Protein AF-A0A8D8STQ9-F1 (afdb_monomer_lite)

pLDDT: mean 71.92, std 23.31, range [26.08, 94.62]

Sequence (208 aa):
MHYFINLFFTVLIVLPQSKSLDSSASGVQRSKSGPKWVTLDPHWVKQLKFVNRMSKRKATSPDNNPNHDFCDFLFDLADYERTVNNNMFKFKAYKNAAAALAALPNRINSGTEALSIKGIGKSIAKKIDEFLSTGKLRKLDSIREDSTGQAIAELTRVSGIGPAKAKELIIQGITTIEDLRNREDLLTHHQIIGLRRGLPSCGDIDVL

InterPro domains:
  IPR003583 Helix-hairpin-helix DNA-binding motif, class 1 [SM00278] (112-131)
  IPR003583 Helix-hairpin-helix DNA-binding motif, class 1 [SM00278] (153-172)
  IPR010996 Crossover junction endonuclease MUS81-like, HHH domain [PF14716] (65-137)
  IPR018944 DNA polymerase lambda, fingers domain [PF10391] (154-196)
  IPR022312 DNA polymerase family X [PTHR11276] (30-196)
  IPR027421 DNA polymerase lambda lyase domain superfamily [G3DSA:1.10.150.110] (54-144)
  IPR027421 DNA polymerase lambda lyase domain superfamily [SSF47802] (61-141)

Foldseek 3Di:
DDDDDDDDDDDDDDDDDDDDDDDDDDDDDDDDDDDDDPPPPDPVVVVLVVVVVPPCPDDDDLVQQLCSLLLSVLQVVLVLCCQ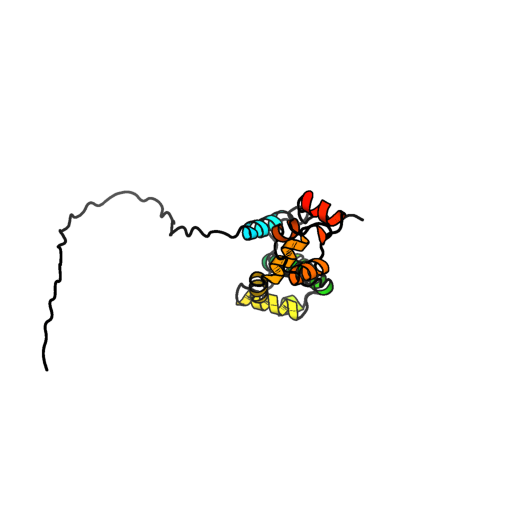AVVNNPSNVLSNQLSVQSSPDNDHDQALVVSCVTPSDHPVSSVQVRVCNVPVDGPVVVVCVVPLLSQLSNQLCLQPPDGNVNSVVCVVVVNRHLVSVVVPCVVDDPSSVVSSVVDGDPPDPPPDD

Secondary structure (DSSP, 8-state):
------------------------------------------HHHHHHHHHTTT--SSSS-GGG-TTHHHHHHHHHHHHHHHHTS--HHHHHHHHHHHHHHHT-SS----HHHHHTSTT--HHHHHHHHHHHHHSS-HHHHHHHH-HHHHHHHHHTTSTT--HHHHHHHHHTT--SHHHHHHTGGGS-HHHHHHHHS----TT-----

Radius of gyration: 28.12 Å; chains: 1; bounding box: 78×60×76 Å

Organism: NCBI:txid428564

Structure (mmCIF, N/CA/C/O backbone):
data_AF-A0A8D8STQ9-F1
#
_entry.id   AF-A0A8D8STQ9-F1
#
loop_
_atom_site.group_PDB
_atom_site.id
_atom_site.type_symbol
_atom_site.label_atom_id
_atom_site.label_alt_id
_atom_site.label_comp_id
_atom_site.label_asym_id
_atom_site.label_entity_id
_atom_site.label_seq_id
_atom_site.pdbx_PDB_ins_code
_atom_site.Cartn_x
_atom_site.Cartn_y
_atom_site.Cartn_z
_atom_site.occupancy
_atom_site.B_iso_or_equiv
_atom_site.auth_seq_id
_atom_site.auth_comp_id
_atom_site.auth_asym_id
_atom_site.auth_atom_id
_atom_site.pdbx_PDB_model_num
ATOM 1 N N . MET A 1 1 ? -54.075 -10.881 -51.779 1.00 43.12 1 MET A N 1
ATOM 2 C CA . MET A 1 1 ? -54.254 -12.197 -52.428 1.00 43.12 1 MET A CA 1
ATOM 3 C C . MET A 1 1 ? -53.290 -13.160 -51.742 1.00 43.12 1 MET A C 1
ATOM 5 O O . MET A 1 1 ? -52.106 -13.051 -51.995 1.00 43.12 1 MET A O 1
ATOM 9 N N . HIS A 1 2 ? -53.636 -13.806 -50.625 1.00 40.09 2 HIS A N 1
ATOM 10 C CA . HIS A 1 2 ? -54.392 -15.070 -50.459 1.00 40.09 2 HIS A CA 1
ATOM 11 C C . HIS A 1 2 ? -53.457 -16.064 -49.721 1.00 40.09 2 HIS A C 1
ATOM 13 O O . HIS A 1 2 ? -52.358 -16.306 -50.195 1.00 40.09 2 HIS A O 1
ATOM 19 N N . TYR A 1 3 ? -53.736 -16.350 -48.437 1.00 41.91 3 TYR A N 1
ATOM 20 C CA . TYR A 1 3 ? -54.211 -17.644 -47.883 1.00 41.91 3 TYR A CA 1
ATOM 21 C C . TYR A 1 3 ? -53.089 -18.707 -47.736 1.00 41.91 3 TYR A C 1
ATOM 23 O O . TYR A 1 3 ? -52.523 -19.135 -48.727 1.00 41.91 3 TYR A O 1
ATOM 31 N N . PHE A 1 4 ? -52.595 -18.992 -46.517 1.00 44.50 4 PHE A N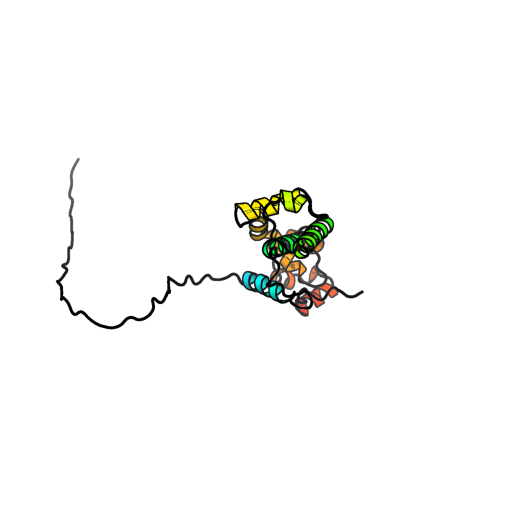 1
ATOM 32 C CA . PHE A 1 4 ? -53.078 -19.966 -45.498 1.00 44.50 4 PHE A CA 1
ATOM 33 C C . PHE A 1 4 ? -52.337 -21.323 -45.585 1.00 44.50 4 PHE A C 1
ATOM 35 O O . PHE A 1 4 ? -52.297 -21.905 -46.658 1.00 44.50 4 PHE A O 1
ATOM 42 N N . ILE A 1 5 ? -51.813 -21.838 -44.456 1.00 53.38 5 ILE A N 1
ATOM 43 C CA . ILE A 1 5 ? -52.093 -23.179 -43.871 1.00 53.38 5 ILE A CA 1
ATOM 44 C C . ILE A 1 5 ? -51.039 -23.558 -42.805 1.00 53.38 5 ILE A C 1
ATOM 46 O O . ILE A 1 5 ? -49.841 -23.634 -43.058 1.00 53.38 5 ILE A O 1
ATOM 50 N N . ASN A 1 6 ? -51.563 -23.807 -41.602 1.00 47.38 6 ASN A N 1
ATOM 51 C CA . ASN A 1 6 ? -50.945 -24.432 -40.432 1.00 47.38 6 ASN A CA 1
ATOM 52 C C . ASN A 1 6 ? -50.775 -25.951 -40.611 1.00 47.38 6 ASN A C 1
ATOM 54 O O . ASN A 1 6 ? -51.669 -26.587 -41.162 1.00 47.38 6 ASN A O 1
ATOM 58 N N . LEU A 1 7 ? -49.747 -26.540 -39.986 1.00 51.66 7 LEU A N 1
ATOM 59 C CA . LEU A 1 7 ? -49.770 -27.930 -39.491 1.00 51.66 7 LEU A CA 1
ATOM 60 C C . LEU A 1 7 ? -48.666 -28.094 -38.417 1.00 51.66 7 LEU A C 1
ATOM 62 O O . LEU A 1 7 ? -47.488 -28.149 -38.742 1.00 51.66 7 LEU A O 1
ATOM 66 N N . PHE A 1 8 ? -48.937 -27.866 -37.127 1.00 45.62 8 PHE A N 1
ATOM 67 C CA . PHE A 1 8 ? -49.347 -28.875 -36.132 1.00 45.62 8 PHE A CA 1
ATOM 68 C C . PHE A 1 8 ? -48.716 -30.259 -36.335 1.00 45.62 8 PHE A C 1
ATOM 70 O O . PHE A 1 8 ? -49.250 -31.052 -37.094 1.00 45.62 8 PHE A O 1
ATOM 77 N N . PHE A 1 9 ? -47.664 -30.592 -35.579 1.00 42.41 9 PHE A N 1
ATOM 78 C CA . PHE A 1 9 ? -47.423 -31.981 -35.172 1.00 42.41 9 PHE A CA 1
ATOM 79 C C . PHE A 1 9 ? -46.828 -32.038 -33.760 1.00 42.41 9 PHE A C 1
ATOM 81 O O . PHE A 1 9 ? -45.631 -31.900 -33.524 1.00 42.41 9 PHE A O 1
ATOM 88 N N . THR A 1 10 ? -47.744 -32.198 -32.812 1.00 50.44 10 THR A N 1
ATOM 89 C CA . THR A 1 10 ? -47.532 -32.586 -31.422 1.00 50.44 10 THR A CA 1
ATOM 90 C C . THR A 1 10 ? -47.263 -34.088 -31.388 1.00 50.44 10 THR A C 1
ATOM 92 O O . THR A 1 10 ? -48.096 -34.858 -31.859 1.00 50.44 10 THR A O 1
ATOM 95 N N . VAL A 1 11 ? -46.143 -34.526 -30.809 1.00 50.41 11 VAL A N 1
ATOM 96 C CA . VAL A 1 11 ? -45.942 -35.943 -30.468 1.00 50.41 11 VAL A CA 1
ATOM 97 C C . VAL A 1 11 ? -45.701 -36.051 -28.969 1.00 50.41 11 VAL A C 1
ATOM 99 O O . VAL A 1 11 ? -44.633 -35.757 -28.441 1.00 50.41 11 VAL A O 1
ATOM 102 N N . LEU A 1 12 ? -46.791 -36.429 -28.310 1.00 44.47 12 LEU A N 1
ATOM 103 C CA . LEU A 1 12 ? -46.947 -36.802 -26.916 1.00 44.47 12 LEU A CA 1
ATOM 104 C C . LEU A 1 12 ? -46.616 -38.303 -26.809 1.00 44.47 12 LEU A C 1
ATOM 106 O O . LEU A 1 12 ? -47.293 -39.106 -27.447 1.00 44.47 12 LEU A O 1
ATOM 110 N N . ILE A 1 13 ? -45.609 -38.704 -26.026 1.00 48.50 13 ILE A N 1
ATOM 111 C CA . ILE A 1 13 ? -45.360 -40.123 -25.707 1.00 48.50 13 ILE A CA 1
ATOM 112 C C . ILE A 1 13 ? -45.264 -40.294 -24.186 1.00 48.50 13 ILE A C 1
ATOM 114 O O . ILE A 1 13 ? -44.247 -40.021 -23.560 1.00 48.50 13 ILE A O 1
ATOM 118 N N . VAL A 1 14 ? -46.417 -40.672 -23.628 1.00 50.09 14 VAL A N 1
ATOM 119 C CA . VAL A 1 14 ? -46.676 -41.789 -22.701 1.00 50.09 14 VAL A CA 1
ATOM 120 C C . VAL A 1 14 ? -45.629 -42.111 -21.618 1.00 50.09 14 VAL A C 1
ATOM 122 O O . VAL A 1 14 ? -44.600 -42.733 -21.866 1.00 50.09 14 VAL A O 1
ATOM 125 N N . LEU A 1 15 ? -46.018 -41.812 -20.374 1.00 48.03 15 LEU A N 1
ATOM 126 C CA . LEU A 1 15 ? -45.559 -42.442 -19.129 1.00 48.03 15 LEU A CA 1
ATOM 127 C C . LEU A 1 15 ? -46.163 -43.849 -18.953 1.00 48.03 15 LEU A C 1
ATOM 129 O O . LEU A 1 15 ? -47.333 -44.040 -19.297 1.00 48.03 15 LEU A O 1
ATOM 133 N N . PRO A 1 16 ? -45.466 -44.765 -18.251 1.00 48.44 16 PRO A N 1
ATOM 134 C CA . PRO A 1 16 ? -46.141 -45.786 -17.457 1.00 48.44 16 PRO A CA 1
ATOM 135 C C . PRO A 1 16 ? -45.778 -45.781 -15.955 1.00 48.44 16 PRO A C 1
ATOM 137 O O . PRO A 1 16 ? -44.656 -45.513 -15.532 1.00 48.44 16 PRO A O 1
ATOM 140 N N . GLN A 1 17 ? -46.828 -46.110 -15.199 1.00 37.97 17 GLN A N 1
ATOM 141 C CA . GLN A 1 17 ? -47.070 -46.299 -13.759 1.00 37.97 17 GLN A CA 1
ATOM 142 C C . GLN A 1 17 ? -46.029 -47.163 -13.001 1.00 37.97 17 GLN A C 1
ATOM 144 O O . GLN A 1 17 ? -45.551 -48.169 -13.511 1.00 37.97 17 GLN A O 1
ATOM 149 N N . SER A 1 18 ? -45.552 -46.715 -11.832 1.00 47.56 18 SER A N 1
ATOM 150 C CA . SER A 1 18 ? -45.982 -47.035 -10.445 1.00 47.56 18 SER A CA 1
ATOM 151 C C . SER A 1 18 ? -45.684 -48.457 -9.929 1.00 47.56 18 SER A C 1
ATOM 153 O O . SER A 1 18 ? -46.316 -49.425 -10.351 1.00 47.56 18 SER A O 1
ATOM 155 N N . LYS A 1 19 ? -44.829 -48.556 -8.900 1.00 43.00 19 LYS A N 1
ATOM 156 C CA . LYS A 1 19 ? -44.860 -49.620 -7.882 1.00 43.00 19 LYS A CA 1
ATOM 157 C C . LYS A 1 19 ? -44.594 -49.021 -6.500 1.00 43.00 19 LYS A C 1
ATOM 159 O O . LYS A 1 19 ? -43.755 -48.141 -6.340 1.00 43.00 19 LYS A O 1
ATOM 164 N N . SER A 1 20 ? -45.385 -49.490 -5.547 1.00 38.06 20 SER A N 1
ATOM 165 C CA . SER A 1 20 ? -45.531 -49.039 -4.168 1.00 38.06 20 SER A CA 1
ATOM 166 C C . SER A 1 20 ? -44.711 -49.865 -3.170 1.00 38.06 20 SER A C 1
ATOM 168 O O . SER A 1 20 ? -44.657 -51.081 -3.308 1.00 38.06 20 SER A O 1
ATOM 170 N N . LEU A 1 21 ? -44.250 -49.165 -2.125 1.00 38.00 21 LEU A N 1
ATOM 171 C CA . LEU A 1 21 ? -44.126 -49.543 -0.705 1.00 38.00 21 LEU A CA 1
ATOM 172 C C . LEU A 1 21 ? -43.306 -50.778 -0.293 1.00 38.00 21 LEU A C 1
ATOM 174 O O . LEU A 1 21 ? -43.787 -51.904 -0.353 1.00 38.00 21 LEU A O 1
ATOM 178 N N . ASP A 1 22 ? -42.221 -50.495 0.424 1.00 30.97 22 ASP A N 1
ATOM 179 C CA . ASP A 1 22 ? -41.837 -51.168 1.663 1.00 30.97 22 ASP A CA 1
ATOM 180 C C . ASP A 1 22 ? -41.124 -50.193 2.621 1.00 30.97 22 ASP A C 1
ATOM 182 O O . ASP A 1 22 ? -40.343 -49.322 2.238 1.00 30.97 22 ASP A O 1
ATOM 186 N N . SER A 1 23 ? -41.509 -50.281 3.894 1.00 38.75 23 SER A N 1
ATOM 187 C CA . SER A 1 23 ? -40.966 -49.515 5.009 1.00 38.75 23 SER A CA 1
ATOM 188 C C . SER A 1 23 ? -39.863 -50.307 5.712 1.00 38.75 23 SER A C 1
ATOM 190 O O . SER A 1 23 ? -39.846 -51.533 5.666 1.00 38.75 23 SER A O 1
ATOM 192 N N . SER A 1 24 ? -39.068 -49.581 6.504 1.00 33.91 24 SER A N 1
ATOM 193 C CA . SER A 1 24 ? -38.198 -50.071 7.588 1.00 33.91 24 SER A CA 1
ATOM 194 C C . SER A 1 24 ? -36.751 -50.387 7.202 1.00 33.91 24 SER A C 1
ATOM 196 O O . SER A 1 24 ? -36.448 -51.471 6.727 1.00 33.91 24 SER A O 1
ATOM 198 N N . ALA A 1 25 ? -35.833 -49.467 7.522 1.00 35.16 25 ALA A N 1
ATOM 199 C CA . ALA A 1 25 ? -34.778 -49.702 8.520 1.00 35.16 25 ALA A CA 1
ATOM 200 C C . ALA A 1 25 ? -33.698 -48.601 8.504 1.00 35.16 25 ALA A C 1
ATOM 202 O O . ALA A 1 25 ? -33.210 -48.193 7.457 1.00 35.16 25 ALA A O 1
ATOM 203 N N . SER A 1 26 ? -33.297 -48.208 9.719 1.00 31.28 26 SER A N 1
ATOM 204 C CA . SER A 1 26 ? -31.961 -47.740 10.135 1.00 31.28 26 SER A CA 1
ATOM 205 C C . SER A 1 26 ? -31.317 -46.544 9.419 1.00 31.28 26 SER A C 1
ATOM 207 O O . SER A 1 26 ? -30.919 -46.597 8.260 1.00 31.28 26 SER A O 1
ATOM 209 N N . GLY A 1 27 ? -31.135 -45.465 10.184 1.00 39.53 27 GLY A N 1
ATOM 210 C CA . GLY A 1 27 ? -30.525 -44.227 9.721 1.00 39.53 27 GLY A CA 1
ATOM 211 C C . GLY A 1 27 ? -29.050 -44.335 9.355 1.00 39.53 27 GLY A C 1
ATOM 212 O O . GLY A 1 27 ? -28.299 -45.083 9.968 1.00 39.53 27 GLY A O 1
ATOM 213 N N . VAL A 1 28 ? -28.632 -43.486 8.416 1.00 36.44 28 VAL A N 1
ATOM 214 C CA . VAL A 1 28 ? -27.240 -43.081 8.221 1.00 36.44 28 VAL A CA 1
ATOM 215 C C . VAL A 1 28 ? -27.211 -41.617 7.760 1.00 36.44 28 VAL A C 1
ATOM 217 O O . VAL A 1 28 ? -28.038 -41.152 6.981 1.00 36.44 28 VAL A O 1
ATOM 220 N N . GLN A 1 29 ? -26.250 -40.909 8.340 1.00 31.33 29 GLN A N 1
ATOM 221 C CA . GLN A 1 29 ? -25.854 -39.507 8.236 1.00 31.33 29 GLN A CA 1
ATOM 222 C C . GLN A 1 29 ? -26.074 -38.822 6.870 1.00 31.33 29 GLN A C 1
ATOM 224 O O . GLN A 1 29 ? -25.684 -39.312 5.813 1.00 31.33 29 GLN A O 1
ATOM 229 N N . ARG A 1 30 ? -26.609 -37.597 6.927 1.00 28.88 30 ARG A N 1
ATOM 230 C CA . ARG A 1 30 ? -26.792 -36.676 5.797 1.00 28.88 30 ARG A CA 1
ATOM 231 C C . ARG A 1 30 ? -25.425 -36.200 5.282 1.00 28.88 30 ARG A C 1
ATOM 233 O O . ARG A 1 30 ? -24.836 -35.284 5.853 1.00 28.88 30 ARG A O 1
ATOM 240 N N . SER A 1 31 ? -24.920 -36.806 4.206 1.00 31.69 31 SER A N 1
ATOM 241 C CA . SER A 1 31 ? -23.727 -36.312 3.510 1.00 31.69 31 SER A CA 1
ATOM 242 C C . SER A 1 31 ? -24.081 -35.030 2.737 1.00 31.69 31 SER A C 1
ATOM 244 O O . SER A 1 31 ? -25.037 -34.974 1.961 1.00 31.69 31 SER A O 1
ATOM 246 N N . LYS A 1 32 ? -23.354 -33.946 3.027 1.00 37.84 32 LYS A N 1
ATOM 247 C CA . LYS A 1 32 ? -23.447 -32.670 2.312 1.00 37.84 32 LYS A CA 1
ATOM 248 C C . LYS A 1 32 ? -22.478 -32.712 1.132 1.00 37.84 32 LYS A C 1
ATOM 250 O O . LYS A 1 32 ? -21.305 -32.398 1.300 1.00 37.84 32 LYS A O 1
ATOM 255 N N . SER A 1 33 ? -22.958 -33.039 -0.059 1.00 34.75 33 SER A N 1
ATOM 256 C CA . SER A 1 33 ? -22.226 -32.753 -1.298 1.00 34.75 33 SER A CA 1
ATOM 257 C C . SER A 1 33 ? -23.147 -32.039 -2.282 1.00 34.75 33 SER A C 1
ATOM 259 O O . SER A 1 33 ? -23.839 -32.667 -3.079 1.00 34.75 33 SER A O 1
ATOM 261 N N . GLY A 1 34 ? -23.178 -30.707 -2.182 1.00 34.53 34 GLY A N 1
ATOM 262 C CA . GLY A 1 34 ? -23.684 -29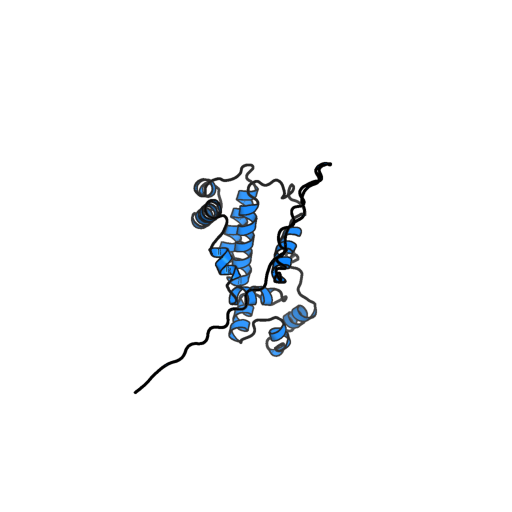.841 -3.248 1.00 34.53 34 GLY A CA 1
ATOM 263 C C . GLY A 1 34 ? -22.726 -29.817 -4.451 1.00 34.53 34 GLY A C 1
ATOM 264 O O . GLY A 1 34 ? -21.602 -30.319 -4.343 1.00 34.53 34 GLY A O 1
ATOM 265 N N . PRO A 1 35 ? -23.152 -29.258 -5.598 1.00 30.14 35 PRO A N 1
ATOM 266 C CA . PRO A 1 35 ? -22.390 -29.304 -6.842 1.00 30.14 35 PRO A CA 1
ATOM 267 C C . PRO A 1 35 ? -21.021 -28.634 -6.685 1.00 30.14 35 PRO A C 1
ATOM 269 O O . PRO A 1 35 ? -20.899 -27.484 -6.260 1.00 30.14 35 PRO A O 1
ATOM 272 N N . LYS A 1 36 ? -19.980 -29.399 -7.023 1.00 33.56 36 LYS A N 1
ATOM 273 C CA . LYS A 1 36 ? -18.577 -28.994 -6.982 1.00 33.56 36 LYS A CA 1
ATOM 274 C C . LYS A 1 36 ? -18.297 -28.096 -8.185 1.00 33.56 36 LYS A C 1
ATOM 276 O O . LYS A 1 36 ? -17.977 -28.588 -9.263 1.00 33.56 36 LYS A O 1
ATOM 281 N N . TRP A 1 37 ? -18.427 -26.786 -8.008 1.00 26.08 37 TRP A N 1
ATOM 282 C CA . TRP A 1 37 ? -17.880 -25.822 -8.958 1.00 26.08 37 TRP A CA 1
ATOM 283 C C . TRP A 1 37 ? -16.362 -26.019 -8.991 1.00 26.08 37 TRP A C 1
ATOM 285 O O . TRP A 1 37 ? -15.672 -25.733 -8.015 1.00 26.08 37 TRP A O 1
ATOM 295 N N . VAL A 1 38 ? -15.840 -26.571 -10.086 1.00 38.56 38 VAL A N 1
ATOM 296 C CA . VAL A 1 38 ? -14.401 -26.562 -10.354 1.00 38.56 38 VAL A CA 1
ATOM 297 C C . VAL A 1 38 ? -14.081 -25.156 -10.842 1.00 38.56 38 VAL A C 1
ATOM 299 O O . VAL A 1 38 ? -14.141 -24.870 -12.035 1.00 38.56 38 VAL A O 1
ATOM 302 N N . THR A 1 39 ? -13.826 -24.244 -9.906 1.00 42.81 39 THR A N 1
ATOM 303 C CA . THR A 1 39 ? -13.228 -22.955 -10.235 1.00 42.81 39 THR A CA 1
ATOM 304 C C . THR A 1 39 ? -11.821 -23.233 -10.753 1.00 42.81 39 THR A C 1
ATOM 306 O O . THR A 1 39 ? -11.000 -23.857 -10.080 1.00 42.81 39 THR A O 1
ATOM 309 N N . LEU A 1 40 ? -11.543 -22.817 -11.989 1.00 38.34 40 LEU A N 1
ATOM 310 C CA . LEU A 1 40 ? -10.174 -22.643 -12.460 1.00 38.34 40 LEU A CA 1
ATOM 311 C C . LEU A 1 40 ? -9.587 -21.492 -11.645 1.00 38.34 40 LEU A C 1
ATOM 313 O O . LEU A 1 40 ? -9.687 -20.331 -12.029 1.00 38.34 40 LEU A O 1
ATOM 317 N N . ASP A 1 41 ? -9.072 -21.820 -10.462 1.00 43.94 41 ASP A N 1
ATOM 318 C CA . ASP A 1 41 ? -8.452 -20.857 -9.565 1.00 43.94 41 ASP A CA 1
ATOM 319 C C . ASP A 1 41 ? -7.228 -20.252 -10.274 1.00 43.94 41 ASP A C 1
ATOM 321 O O . ASP A 1 41 ? -6.281 -20.987 -10.587 1.00 43.94 41 ASP A O 1
ATOM 325 N N . PRO A 1 42 ? -7.201 -18.930 -10.527 1.00 48.16 42 PRO A N 1
ATOM 326 C CA . PRO A 1 42 ? -6.035 -18.273 -11.096 1.00 48.16 42 PRO A CA 1
ATOM 327 C C . PRO A 1 42 ? -4.814 -18.536 -10.209 1.00 48.16 42 PRO A C 1
ATOM 329 O O . PRO A 1 42 ? -4.880 -18.394 -8.986 1.00 48.16 42 PRO A O 1
ATOM 332 N N . HIS A 1 43 ? -3.687 -18.918 -10.811 1.00 40.62 43 HIS A N 1
ATOM 333 C CA . HIS A 1 43 ? -2.475 -19.344 -10.097 1.00 40.62 43 HIS A CA 1
ATOM 334 C C . HIS A 1 43 ? -2.006 -18.333 -9.023 1.00 40.62 43 HIS A C 1
ATOM 336 O O . HIS A 1 43 ? -1.463 -18.725 -7.988 1.00 40.62 43 HIS A O 1
ATOM 342 N N . TRP A 1 44 ? -2.310 -17.042 -9.196 1.00 49.44 44 TRP A N 1
ATOM 343 C CA . TRP A 1 44 ? -1.996 -15.987 -8.229 1.00 49.44 44 TRP A CA 1
ATOM 344 C C . TRP A 1 44 ? -2.729 -16.122 -6.875 1.00 49.44 44 TRP A C 1
ATOM 346 O O . TRP A 1 44 ? -2.188 -15.707 -5.849 1.00 49.44 44 TRP A O 1
ATOM 356 N N . VAL A 1 45 ? -3.894 -16.784 -6.816 1.00 44.03 45 VAL A N 1
ATOM 357 C CA . VAL A 1 45 ? -4.652 -17.039 -5.570 1.00 44.03 45 VAL A CA 1
ATOM 358 C C . VAL A 1 45 ? -3.913 -18.026 -4.651 1.00 44.03 45 VAL A C 1
ATOM 360 O O . VAL A 1 45 ? -4.000 -17.933 -3.423 1.00 44.03 45 VAL A O 1
ATOM 363 N N . LYS A 1 46 ? -3.114 -18.943 -5.217 1.00 41.09 46 LYS A N 1
ATOM 364 C CA . LYS A 1 46 ? -2.219 -19.819 -4.437 1.00 41.09 46 LYS A CA 1
ATOM 365 C C . LYS A 1 46 ? -1.044 -19.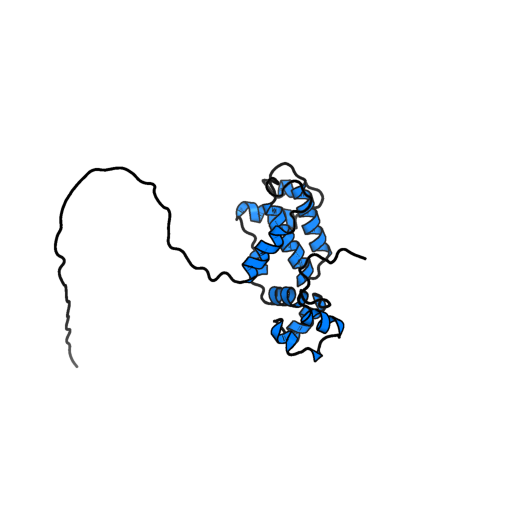042 -3.846 1.00 41.09 46 LYS A C 1
ATOM 367 O O . LYS A 1 46 ? -0.615 -19.351 -2.736 1.00 41.09 46 LYS A O 1
ATOM 372 N N . GLN A 1 47 ? -0.571 -18.012 -4.548 1.00 39.56 47 GLN A N 1
ATOM 373 C CA . GLN A 1 47 ? 0.514 -17.153 -4.080 1.00 39.56 47 GLN A CA 1
ATOM 374 C C . GLN A 1 47 ? 0.081 -16.312 -2.869 1.00 39.56 47 GLN A C 1
ATOM 376 O O . GLN A 1 47 ? 0.829 -16.236 -1.897 1.00 39.56 47 GLN A O 1
ATOM 381 N N . LEU A 1 48 ? -1.148 -15.776 -2.872 1.00 35.66 48 LEU A N 1
ATOM 382 C CA . LEU A 1 48 ? -1.702 -15.013 -1.742 1.00 35.66 48 LEU A CA 1
ATOM 383 C C . LEU A 1 48 ? -1.798 -15.867 -0.461 1.00 35.66 48 LEU A C 1
ATOM 385 O O . LEU A 1 48 ? -1.399 -15.444 0.620 1.00 35.66 48 LEU A O 1
ATOM 389 N N . LYS A 1 49 ? -2.239 -17.129 -0.590 1.00 36.97 49 LYS A N 1
ATOM 390 C CA . LYS A 1 49 ? -2.290 -18.088 0.532 1.00 36.97 49 LYS A CA 1
ATOM 391 C C . LYS A 1 49 ? -0.901 -18.519 1.026 1.00 36.97 49 LYS A C 1
ATOM 393 O O . LYS A 1 49 ? -0.765 -18.920 2.179 1.00 36.97 49 LYS A O 1
ATOM 398 N N . PHE A 1 50 ? 0.120 -18.465 0.169 1.00 36.59 50 PHE A N 1
ATOM 399 C CA . PHE A 1 50 ? 1.483 -18.885 0.503 1.00 36.59 50 PHE A CA 1
ATOM 400 C C . PHE A 1 50 ? 2.260 -17.809 1.277 1.00 36.59 50 PHE A C 1
ATOM 402 O O . PHE A 1 50 ? 2.937 -18.144 2.249 1.00 36.59 50 PHE A O 1
ATOM 409 N N . VAL A 1 51 ? 2.098 -16.526 0.927 1.00 43.53 51 VAL A N 1
ATOM 410 C CA . VAL A 1 51 ? 2.662 -15.401 1.705 1.00 43.53 51 VAL A CA 1
ATOM 411 C C . VAL A 1 51 ? 2.091 -15.401 3.132 1.00 43.53 51 VAL A C 1
ATOM 413 O O . VAL A 1 51 ? 2.839 -15.247 4.097 1.00 43.53 51 VAL A O 1
ATOM 416 N N . ASN A 1 52 ? 0.808 -15.755 3.281 1.00 41.97 52 ASN A N 1
ATOM 417 C CA . ASN A 1 52 ? 0.128 -15.850 4.577 1.00 41.97 52 ASN A CA 1
ATOM 418 C C . ASN A 1 52 ? 0.667 -16.963 5.509 1.00 41.97 52 ASN A C 1
ATOM 420 O O . ASN A 1 52 ? 0.316 -17.037 6.685 1.00 41.97 52 ASN A O 1
ATOM 424 N N . ARG A 1 53 ? 1.542 -17.852 5.012 1.00 34.78 53 ARG A N 1
ATOM 425 C CA . ARG A 1 53 ? 2.127 -18.950 5.801 1.00 34.78 53 ARG A CA 1
ATOM 426 C C . ARG A 1 53 ? 3.504 -18.623 6.397 1.00 34.78 53 ARG A C 1
ATOM 428 O O . ARG A 1 53 ? 3.925 -19.305 7.329 1.00 34.78 53 ARG A O 1
ATOM 435 N N . MET A 1 54 ? 4.197 -17.593 5.904 1.00 33.09 54 MET A N 1
ATOM 436 C CA . MET A 1 54 ? 5.595 -17.300 6.274 1.00 33.09 54 MET A CA 1
ATOM 437 C C . MET A 1 54 ? 5.746 -16.383 7.501 1.00 33.09 54 MET A C 1
ATOM 439 O O . MET A 1 54 ? 6.812 -16.357 8.108 1.00 33.09 54 MET A O 1
ATOM 443 N N . SER A 1 55 ? 4.672 -15.735 7.968 1.00 44.25 55 SER A N 1
ATOM 444 C CA . SER A 1 55 ? 4.670 -14.924 9.201 1.00 44.25 55 SER A CA 1
ATOM 445 C C . SER A 1 55 ? 4.420 -15.742 10.487 1.00 44.25 55 SER A C 1
ATOM 447 O O . SER A 1 55 ? 3.868 -15.236 11.461 1.00 44.25 55 SER A O 1
ATOM 449 N N . LYS A 1 56 ? 4.797 -17.030 10.518 1.00 37.16 56 LYS A N 1
ATOM 450 C CA . LYS A 1 56 ? 4.644 -17.915 11.699 1.00 37.16 56 LYS A CA 1
ATOM 451 C C . LYS A 1 56 ? 5.936 -18.130 12.496 1.00 37.16 56 LYS A C 1
ATOM 453 O O . LYS A 1 56 ? 6.054 -19.115 13.221 1.00 37.16 56 LYS A O 1
ATOM 458 N N . ARG A 1 57 ? 6.922 -17.233 12.400 1.00 38.41 57 ARG A N 1
ATOM 459 C CA . ARG A 1 57 ? 8.133 -17.308 13.233 1.00 38.41 57 ARG A CA 1
ATOM 460 C C . ARG A 1 57 ? 8.243 -16.067 14.119 1.00 38.41 57 ARG A C 1
ATOM 462 O O . ARG A 1 57 ? 8.795 -15.053 13.723 1.00 38.41 57 ARG A O 1
ATOM 469 N N . LYS A 1 58 ? 7.728 -16.234 15.346 1.00 38.66 58 LYS A N 1
ATOM 470 C CA . LYS A 1 58 ? 7.890 -15.376 16.537 1.00 38.66 58 LYS A CA 1
ATOM 471 C C . LYS A 1 58 ? 6.905 -14.208 16.716 1.00 38.66 58 LYS A C 1
ATOM 473 O O . LYS A 1 58 ? 7.293 -13.106 17.076 1.00 38.66 58 LYS A O 1
ATOM 478 N N . ALA A 1 59 ? 5.615 -14.505 16.595 1.00 38.25 59 ALA A N 1
ATOM 479 C CA . ALA A 1 59 ? 4.565 -13.849 17.373 1.00 38.25 59 ALA A CA 1
ATOM 480 C C . ALA A 1 59 ? 3.784 -14.954 18.096 1.00 38.25 59 ALA A C 1
ATOM 482 O O . ALA A 1 59 ? 3.649 -16.056 17.558 1.00 38.25 59 ALA A O 1
ATOM 483 N N . THR A 1 60 ? 3.314 -14.697 19.315 1.00 42.38 60 THR A N 1
ATOM 484 C CA . THR A 1 60 ? 2.253 -15.493 19.953 1.00 42.38 60 THR A CA 1
ATOM 485 C C . THR A 1 60 ? 1.191 -15.819 18.904 1.00 42.38 60 THR A C 1
ATOM 487 O O . THR A 1 60 ? 0.787 -14.914 18.180 1.00 42.38 60 THR A O 1
ATOM 490 N N . SER A 1 61 ? 0.846 -17.099 18.754 1.00 42.16 61 SER A N 1
ATOM 491 C CA . SER A 1 61 ? 0.143 -17.681 17.603 1.00 42.16 61 SER A CA 1
ATOM 492 C C . SER A 1 61 ? -0.846 -16.720 16.909 1.00 42.16 61 SER A C 1
ATOM 494 O O . SER A 1 61 ? -1.724 -16.185 17.588 1.00 42.16 61 SER A O 1
ATOM 496 N N . PRO A 1 62 ? -0.772 -16.528 15.572 1.00 50.38 62 PRO A N 1
ATOM 497 C CA . PRO A 1 62 ? -1.677 -15.634 14.828 1.00 50.38 62 PRO A CA 1
ATOM 498 C C . PRO A 1 62 ? -3.157 -16.024 14.950 1.00 50.38 62 PRO A C 1
ATOM 500 O O . PRO A 1 62 ? -4.043 -15.233 14.645 1.00 50.38 62 PRO A O 1
ATOM 503 N N . ASP A 1 63 ? -3.417 -17.230 15.445 1.00 54.00 63 ASP A N 1
ATOM 504 C CA . ASP A 1 63 ? -4.727 -17.852 15.533 1.00 54.00 63 ASP A CA 1
ATOM 505 C C . ASP A 1 63 ? -5.584 -17.306 16.703 1.00 54.00 63 ASP A C 1
ATOM 507 O O . ASP A 1 63 ? -6.726 -17.726 16.857 1.00 54.00 63 ASP A O 1
ATOM 511 N N . ASN A 1 64 ? -5.065 -16.373 17.522 1.00 68.06 64 ASN A N 1
ATOM 512 C CA . ASN A 1 64 ? -5.791 -15.823 18.680 1.00 68.06 64 ASN A CA 1
ATOM 513 C C . ASN A 1 64 ? -5.847 -14.284 18.741 1.00 68.06 64 ASN A C 1
ATOM 515 O O . ASN A 1 64 ? -6.242 -13.725 19.763 1.00 68.06 64 ASN A O 1
ATOM 519 N N . ASN A 1 65 ? -5.446 -13.583 17.672 1.00 80.69 65 ASN A N 1
ATOM 520 C CA . ASN A 1 65 ? -5.652 -12.138 17.585 1.00 80.69 65 ASN A CA 1
ATOM 521 C C . ASN A 1 65 ? -7.093 -11.854 17.112 1.00 80.69 65 ASN A C 1
ATOM 523 O O . ASN A 1 65 ? -7.446 -12.209 15.978 1.00 80.69 65 ASN A O 1
ATOM 527 N N . PRO A 1 66 ? -7.926 -11.178 17.923 1.00 87.50 66 PRO A N 1
ATOM 528 C CA . PRO A 1 66 ? -9.304 -10.868 17.550 1.00 87.50 66 PRO A CA 1
ATOM 529 C C . PRO A 1 66 ? -9.427 -9.938 16.334 1.00 87.50 66 PRO A C 1
ATOM 531 O O . PRO A 1 66 ? -10.505 -9.872 15.747 1.00 87.50 66 PRO A O 1
ATOM 534 N N . ASN A 1 67 ? -8.350 -9.237 15.965 1.00 90.81 67 ASN A N 1
ATOM 535 C CA . ASN A 1 67 ? -8.289 -8.234 14.900 1.00 90.81 67 ASN A CA 1
ATOM 536 C C . ASN A 1 67 ? -7.460 -8.689 13.679 1.00 90.81 67 ASN A C 1
ATOM 538 O O . ASN A 1 67 ? -7.004 -7.847 12.903 1.00 90.81 67 ASN A O 1
ATOM 542 N N . HIS A 1 68 ? -7.199 -9.994 13.522 1.00 89.38 68 HIS A N 1
ATOM 543 C CA . HIS A 1 68 ? -6.362 -10.519 12.431 1.00 89.38 68 HIS A CA 1
ATOM 544 C C . HIS A 1 68 ? -6.890 -10.152 11.033 1.00 89.38 68 HIS A C 1
ATOM 546 O O . HIS A 1 68 ? -6.109 -9.813 10.154 1.00 89.38 68 HIS A O 1
ATOM 552 N N . ASP A 1 69 ? -8.209 -10.130 10.855 1.00 90.00 69 ASP A N 1
ATOM 553 C CA . ASP A 1 69 ? -8.889 -9.752 9.619 1.00 90.00 69 ASP A CA 1
ATOM 554 C C . ASP A 1 69 ? -8.568 -8.317 9.188 1.00 90.00 69 ASP A C 1
ATOM 556 O O . ASP A 1 69 ? -8.305 -8.062 8.010 1.00 90.00 69 ASP A O 1
ATOM 560 N N . PHE A 1 70 ? -8.517 -7.385 10.145 1.00 90.94 70 PHE A N 1
ATOM 561 C CA . PHE A 1 70 ? -8.085 -6.017 9.868 1.00 90.94 70 PHE A CA 1
ATOM 562 C C . PHE A 1 70 ? -6.610 -5.956 9.483 1.00 90.94 70 PHE A C 1
ATOM 564 O O . PHE A 1 70 ? -6.238 -5.239 8.554 1.00 90.94 70 PHE A O 1
ATOM 571 N N . CYS A 1 71 ? -5.765 -6.705 10.190 1.00 91.38 71 CYS A N 1
ATOM 572 C CA . CYS A 1 71 ? -4.337 -6.754 9.905 1.00 91.38 71 CYS A CA 1
ATOM 573 C C . CYS A 1 71 ? -4.067 -7.262 8.486 1.00 91.38 71 CYS A C 1
ATOM 575 O O . CYS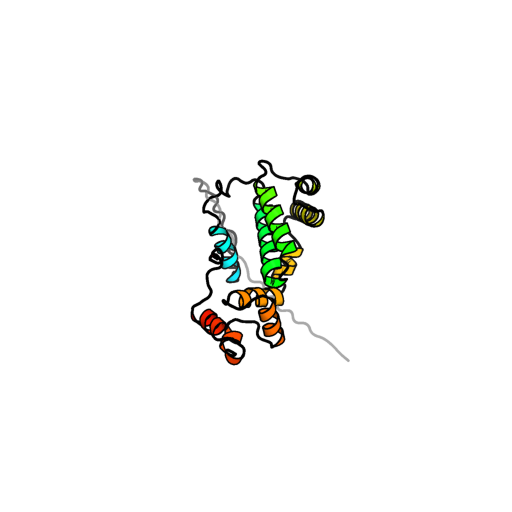 A 1 71 ? -3.299 -6.626 7.767 1.00 91.38 71 CYS A O 1
ATOM 577 N N . ASP A 1 72 ? -4.730 -8.342 8.072 1.00 89.69 72 ASP A N 1
ATOM 578 C CA . ASP A 1 72 ? -4.534 -8.979 6.768 1.00 89.69 72 ASP A CA 1
ATOM 579 C C . ASP A 1 72 ? -4.789 -7.997 5.617 1.00 89.69 72 ASP A C 1
ATOM 581 O O . ASP A 1 72 ? -3.906 -7.761 4.789 1.00 89.69 72 ASP A O 1
ATOM 585 N N . PHE A 1 73 ? -5.949 -7.328 5.594 1.00 90.56 73 PHE A N 1
ATOM 586 C CA . PHE A 1 73 ? -6.224 -6.384 4.507 1.00 90.56 73 PHE A CA 1
ATOM 587 C C . PHE A 1 73 ? -5.341 -5.130 4.577 1.00 90.56 73 PHE A C 1
ATOM 589 O O . PHE A 1 73 ? -5.050 -4.519 3.546 1.00 90.56 73 PHE A O 1
ATOM 596 N N . LEU A 1 74 ? -4.928 -4.698 5.775 1.00 91.75 74 LEU A N 1
ATOM 597 C CA . LEU A 1 74 ? -4.015 -3.562 5.921 1.00 91.75 74 LEU A CA 1
ATOM 598 C C . LEU A 1 74 ? -2.623 -3.903 5.387 1.00 91.75 74 LEU A C 1
ATOM 600 O O . LEU A 1 74 ? -1.991 -3.032 4.788 1.00 91.75 74 LEU A O 1
ATOM 604 N N . PHE A 1 75 ? -2.164 -5.145 5.552 1.00 91.19 75 PHE A N 1
ATOM 605 C CA . PHE A 1 75 ? -0.928 -5.622 4.936 1.00 91.19 75 PHE A CA 1
ATOM 606 C C . PHE A 1 75 ? -1.041 -5.678 3.414 1.00 91.19 75 PHE A C 1
ATOM 608 O O . PHE A 1 75 ? -0.177 -5.111 2.745 1.00 91.19 75 PHE A O 1
ATOM 615 N N . ASP A 1 76 ? -2.137 -6.215 2.869 1.00 88.50 76 ASP A N 1
ATOM 616 C CA . ASP A 1 76 ? -2.382 -6.214 1.418 1.00 88.50 76 ASP A CA 1
ATOM 617 C C . ASP A 1 76 ? -2.336 -4.785 0.837 1.00 88.50 76 ASP A C 1
ATOM 619 O O . ASP A 1 76 ? -1.707 -4.523 -0.193 1.00 88.50 76 ASP A O 1
ATOM 623 N N . LEU A 1 77 ? -2.961 -3.819 1.523 1.00 90.38 77 LEU A N 1
ATOM 624 C CA . LEU A 1 77 ? -2.911 -2.406 1.133 1.00 90.38 77 LEU A CA 1
ATOM 625 C C . LEU A 1 77 ? -1.504 -1.809 1.255 1.00 90.38 77 LEU A C 1
ATOM 627 O O . LEU A 1 77 ? -1.112 -0.991 0.418 1.00 90.38 77 LEU A O 1
ATOM 631 N N . ALA A 1 78 ? -0.757 -2.171 2.298 1.00 90.50 78 ALA A N 1
ATOM 632 C CA . ALA A 1 78 ? 0.607 -1.700 2.494 1.00 90.50 78 ALA A CA 1
ATOM 633 C C . ALA A 1 78 ? 1.507 -2.169 1.344 1.00 90.50 78 ALA A C 1
ATOM 635 O O . ALA A 1 78 ? 2.205 -1.352 0.736 1.00 90.50 78 ALA A O 1
ATOM 636 N N . ASP A 1 79 ? 1.451 -3.457 1.017 1.00 86.75 79 ASP A N 1
ATOM 637 C CA . ASP A 1 79 ? 2.266 -4.061 -0.030 1.00 86.75 79 ASP A CA 1
ATOM 638 C C . ASP A 1 79 ? 1.931 -3.483 -1.400 1.00 86.75 79 ASP A C 1
ATOM 640 O O . ASP A 1 79 ? 2.844 -3.146 -2.159 1.00 86.75 79 ASP A O 1
ATOM 644 N N . TYR A 1 80 ? 0.650 -3.244 -1.686 1.00 88.19 80 TYR A N 1
ATOM 645 C CA . TYR A 1 80 ? 0.243 -2.542 -2.900 1.00 88.19 80 TYR A CA 1
ATOM 646 C C . TYR A 1 80 ? 0.833 -1.127 -2.984 1.00 88.19 80 TYR A C 1
ATOM 648 O O . TYR A 1 80 ? 1.411 -0.735 -3.998 1.00 88.19 80 TYR A O 1
ATOM 656 N N . GLU A 1 81 ? 0.734 -0.336 -1.913 1.00 89.44 81 GLU A N 1
ATOM 657 C CA . GLU A 1 81 ? 1.258 1.034 -1.918 1.00 89.44 81 GLU A CA 1
ATOM 658 C C . GLU A 1 81 ? 2.788 1.060 -2.057 1.00 89.44 81 GLU A C 1
ATOM 660 O O . GLU A 1 81 ? 3.324 1.963 -2.699 1.00 89.44 81 GLU A O 1
ATOM 665 N N . ARG A 1 82 ? 3.495 0.060 -1.515 1.00 87.31 82 ARG A N 1
ATOM 666 C CA . ARG A 1 82 ? 4.947 -0.102 -1.680 1.00 87.31 82 ARG A CA 1
ATOM 667 C C . ARG A 1 82 ? 5.331 -0.500 -3.102 1.00 87.31 82 ARG A C 1
ATOM 669 O O . ARG A 1 82 ? 6.236 0.105 -3.667 1.00 87.31 82 ARG A O 1
ATOM 676 N N . THR A 1 83 ? 4.675 -1.513 -3.656 1.00 82.12 83 THR A N 1
ATOM 677 C CA . THR A 1 83 ? 5.064 -2.136 -4.931 1.00 82.12 83 THR A CA 1
ATOM 678 C C . THR A 1 83 ? 4.560 -1.362 -6.142 1.00 82.12 83 THR A C 1
ATOM 680 O O . THR A 1 83 ? 5.309 -1.161 -7.088 1.00 82.12 83 THR A O 1
ATOM 683 N N . VAL A 1 84 ? 3.324 -0.867 -6.115 1.00 84.50 84 VAL A N 1
ATOM 684 C CA . VAL A 1 84 ? 2.697 -0.224 -7.279 1.00 84.50 84 VAL A CA 1
ATOM 685 C C . VAL A 1 84 ? 2.849 1.294 -7.226 1.00 84.50 84 VAL A C 1
ATOM 687 O O . VAL A 1 84 ? 3.283 1.944 -8.186 1.00 84.50 84 VAL A O 1
ATOM 690 N N . ASN A 1 85 ? 2.536 1.888 -6.075 1.00 84.25 85 ASN A N 1
ATOM 691 C CA . ASN A 1 85 ? 2.555 3.345 -5.923 1.00 84.25 85 ASN A CA 1
ATOM 692 C C . ASN A 1 85 ? 3.907 3.900 -5.465 1.00 84.25 85 ASN A C 1
ATOM 694 O O . ASN A 1 85 ? 4.098 5.113 -5.532 1.00 84.25 85 ASN A O 1
ATOM 698 N N . ASN A 1 86 ? 4.833 3.047 -5.013 1.00 86.50 86 ASN A N 1
ATOM 699 C CA . ASN A 1 86 ? 6.092 3.448 -4.381 1.00 86.50 86 ASN A CA 1
ATOM 700 C C . ASN A 1 86 ? 5.896 4.474 -3.240 1.00 86.50 86 ASN A C 1
ATOM 702 O O . ASN A 1 86 ? 6.707 5.374 -3.026 1.00 86.50 86 ASN A O 1
ATOM 706 N N . ASN A 1 87 ? 4.778 4.377 -2.514 1.00 89.31 87 ASN A N 1
ATOM 707 C CA . ASN A 1 87 ? 4.404 5.325 -1.473 1.00 89.31 87 ASN A CA 1
ATOM 708 C C . ASN A 1 87 ? 4.801 4.802 -0.088 1.00 89.31 87 ASN A C 1
ATOM 710 O O . ASN A 1 87 ? 4.025 4.148 0.614 1.00 89.31 87 ASN A O 1
ATOM 714 N N . MET A 1 88 ? 6.023 5.141 0.326 1.00 88.75 88 MET A N 1
ATOM 715 C CA . MET A 1 88 ? 6.591 4.698 1.604 1.00 88.75 88 MET A CA 1
ATOM 716 C C . MET A 1 88 ? 5.855 5.250 2.828 1.00 88.75 88 MET A C 1
ATOM 718 O O . MET A 1 88 ? 5.796 4.580 3.859 1.00 88.75 88 MET A O 1
ATOM 722 N N . PHE A 1 89 ? 5.262 6.441 2.728 1.00 91.88 89 PHE A N 1
ATOM 723 C CA . PHE A 1 89 ? 4.505 7.037 3.830 1.00 91.88 89 PHE A CA 1
ATOM 724 C C . PHE A 1 89 ? 3.235 6.242 4.124 1.00 91.88 89 PHE A C 1
ATOM 726 O O . PHE A 1 89 ? 2.975 5.891 5.274 1.00 91.88 89 PHE A O 1
ATOM 733 N N . LYS A 1 90 ? 2.470 5.901 3.081 1.00 91.62 90 LYS A N 1
ATOM 734 C CA . LYS A 1 90 ? 1.263 5.083 3.224 1.00 91.62 90 LYS A CA 1
ATOM 735 C C . LYS A 1 90 ? 1.580 3.652 3.631 1.00 91.62 90 LYS A C 1
ATOM 737 O O . LYS A 1 90 ? 0.906 3.131 4.511 1.00 91.62 90 LYS A O 1
ATOM 742 N N . PHE A 1 91 ? 2.620 3.052 3.052 1.00 91.62 91 PHE A N 1
ATOM 743 C CA . PHE A 1 91 ? 3.111 1.737 3.466 1.00 91.62 91 PHE A CA 1
ATOM 744 C C . PHE A 1 91 ? 3.380 1.692 4.978 1.00 91.62 91 PHE A C 1
ATOM 746 O O . PHE A 1 91 ? 2.835 0.843 5.682 1.00 91.62 91 PHE A O 1
ATOM 753 N N . LYS A 1 92 ? 4.150 2.660 5.500 1.00 92.38 92 LYS A N 1
ATOM 754 C CA . LYS A 1 92 ? 4.430 2.765 6.940 1.00 92.38 92 LYS A CA 1
ATOM 755 C C . LYS A 1 92 ? 3.159 3.000 7.755 1.00 92.38 92 LYS A C 1
ATOM 757 O O . LYS A 1 92 ? 3.001 2.382 8.800 1.00 92.38 92 LYS A O 1
ATOM 762 N N . ALA A 1 93 ? 2.245 3.848 7.285 1.00 93.75 93 ALA A N 1
ATOM 763 C CA . ALA A 1 93 ? 0.984 4.108 7.977 1.00 93.75 93 ALA A CA 1
ATOM 764 C C . ALA A 1 93 ? 0.124 2.840 8.118 1.00 93.75 93 ALA A C 1
ATOM 766 O O . ALA A 1 93 ? -0.347 2.548 9.213 1.00 93.75 93 ALA A O 1
ATOM 767 N N . TYR A 1 94 ? -0.036 2.060 7.044 1.00 94.38 94 TYR A N 1
ATOM 768 C CA . TYR A 1 94 ? -0.799 0.811 7.078 1.00 94.38 94 TYR A CA 1
ATOM 769 C C . TYR A 1 94 ? -0.126 -0.258 7.945 1.00 94.38 94 TYR A C 1
ATOM 771 O O . TYR A 1 94 ? -0.802 -0.865 8.773 1.00 94.38 94 TYR A O 1
ATOM 779 N N . LYS A 1 95 ? 1.202 -0.425 7.847 1.00 92.94 95 LYS A N 1
ATOM 780 C CA . LYS A 1 95 ? 1.943 -1.348 8.725 1.00 92.94 95 LYS A CA 1
ATOM 781 C C . LYS A 1 95 ? 1.835 -0.970 10.199 1.00 92.94 95 LYS A C 1
ATOM 783 O O . LYS A 1 95 ? 1.619 -1.841 11.036 1.00 92.94 95 LYS A O 1
ATOM 788 N N . ASN A 1 96 ? 1.967 0.316 10.519 1.00 92.38 96 ASN A N 1
ATOM 789 C CA . ASN A 1 96 ? 1.858 0.794 11.895 1.00 92.38 96 ASN A CA 1
ATOM 790 C C . ASN A 1 96 ? 0.435 0.616 12.438 1.00 92.38 96 ASN A C 1
ATOM 792 O O . ASN A 1 96 ? 0.275 0.230 13.591 1.00 92.38 96 ASN A O 1
ATOM 796 N N . ALA A 1 97 ? -0.589 0.850 11.612 1.00 93.88 97 ALA A N 1
ATOM 797 C CA . ALA A 1 97 ? -1.975 0.596 11.988 1.00 93.88 97 ALA A CA 1
ATOM 798 C C . ALA A 1 97 ? -2.231 -0.897 12.245 1.00 93.88 97 ALA A C 1
ATOM 800 O O . ALA A 1 97 ? -2.788 -1.236 13.283 1.00 93.88 97 ALA A O 1
ATOM 801 N N . ALA A 1 98 ? -1.771 -1.787 11.360 1.00 92.88 98 ALA A N 1
ATOM 802 C CA . ALA A 1 98 ? -1.890 -3.233 11.554 1.00 92.88 98 ALA A CA 1
ATOM 803 C C . ALA A 1 98 ? -1.184 -3.692 12.841 1.00 92.88 98 ALA A C 1
ATOM 805 O O . ALA A 1 98 ? -1.752 -4.443 13.628 1.00 92.88 98 ALA A O 1
ATOM 806 N N . ALA A 1 99 ? 0.022 -3.182 13.112 1.00 90.31 99 ALA A N 1
ATOM 807 C CA . ALA A 1 99 ? 0.747 -3.479 14.346 1.00 90.31 99 ALA A CA 1
ATOM 808 C C . ALA A 1 99 ? 0.001 -2.992 15.602 1.00 90.31 99 ALA A C 1
ATOM 810 O O . ALA A 1 99 ? -0.061 -3.710 16.598 1.00 90.31 99 ALA A O 1
ATOM 811 N N . ALA A 1 100 ? -0.599 -1.798 15.551 1.00 91.19 100 ALA A N 1
ATOM 812 C CA . ALA A 1 100 ? -1.379 -1.256 16.660 1.00 91.19 100 ALA A CA 1
ATOM 813 C C . ALA A 1 100 ? -2.651 -2.078 16.931 1.00 91.19 100 ALA A C 1
ATOM 815 O O . ALA A 1 100 ? -2.965 -2.348 18.086 1.00 91.19 100 ALA A O 1
ATOM 816 N N . LEU A 1 101 ? -3.343 -2.527 15.879 1.00 90.44 101 LEU A N 1
ATOM 817 C CA . LEU A 1 101 ? -4.511 -3.408 15.992 1.00 90.44 101 LEU A CA 1
ATOM 818 C C . LEU A 1 101 ? -4.146 -4.794 16.522 1.00 90.44 101 LEU A C 1
ATOM 820 O O . LEU A 1 101 ? -4.902 -5.375 17.297 1.00 90.44 101 LEU A O 1
ATOM 824 N N . ALA A 1 102 ? -2.978 -5.308 16.136 1.00 89.56 102 ALA A N 1
ATOM 825 C CA . ALA A 1 102 ? -2.500 -6.605 16.591 1.00 89.56 102 ALA A CA 1
ATOM 826 C C . ALA A 1 102 ? -2.101 -6.636 18.069 1.00 89.56 102 ALA A C 1
ATOM 828 O O . ALA A 1 102 ? -2.147 -7.694 18.690 1.00 89.56 102 ALA A O 1
ATOM 829 N N . ALA A 1 103 ? -1.724 -5.489 18.634 1.00 88.44 103 ALA A N 1
ATOM 830 C CA . ALA A 1 103 ? -1.404 -5.365 20.050 1.00 88.44 103 ALA A CA 1
ATOM 831 C C . ALA A 1 103 ? -2.652 -5.310 20.951 1.00 88.44 103 ALA A C 1
ATOM 833 O O . ALA A 1 103 ? -2.524 -5.406 22.172 1.00 88.44 103 ALA A O 1
ATOM 834 N N . LEU A 1 104 ? -3.850 -5.132 20.382 1.00 87.88 104 LEU A N 1
ATOM 835 C CA . LEU A 1 104 ? -5.076 -5.038 21.165 1.00 87.88 104 LEU A CA 1
ATOM 836 C C . LEU A 1 104 ? -5.605 -6.421 21.566 1.00 87.88 104 LEU A C 1
ATOM 838 O O . LEU A 1 104 ? -5.775 -7.283 20.704 1.00 87.88 104 LEU A O 1
ATOM 842 N N . PRO A 1 105 ? -5.957 -6.619 22.850 1.00 86.81 105 PRO A N 1
ATOM 843 C CA . PRO A 1 105 ? -6.513 -7.884 23.325 1.00 86.81 105 PRO A CA 1
ATOM 844 C C . PRO A 1 105 ? -7.987 -8.082 22.941 1.00 86.81 105 PRO A C 1
ATOM 846 O O . PRO A 1 105 ? -8.478 -9.204 22.992 1.00 86.81 105 PRO A O 1
ATOM 849 N N . ASN A 1 106 ? -8.694 -7.009 22.569 1.00 88.69 106 ASN A N 1
ATOM 850 C CA . ASN A 1 106 ? -10.129 -7.018 22.283 1.00 88.69 106 ASN A CA 1
ATOM 851 C C . ASN A 1 106 ? -10.407 -6.722 20.805 1.00 88.69 106 ASN A C 1
ATOM 853 O O . ASN A 1 106 ? -9.644 -6.006 20.150 1.00 88.69 106 ASN A O 1
ATOM 857 N N . ARG A 1 107 ? -11.529 -7.251 20.298 1.00 92.00 107 ARG A N 1
ATOM 858 C CA . ARG A 1 107 ? -12.007 -6.975 18.939 1.00 92.00 107 ARG A CA 1
ATOM 859 C C . ARG A 1 107 ? -12.588 -5.569 18.846 1.00 92.00 107 ARG A C 1
ATOM 861 O O . ARG A 1 107 ? -13.438 -5.213 19.660 1.00 92.00 107 ARG A O 1
ATOM 868 N N . ILE A 1 108 ? -12.186 -4.825 17.822 1.00 92.62 108 ILE A N 1
ATOM 869 C CA . ILE A 1 108 ? -12.772 -3.517 17.519 1.00 92.62 108 ILE A CA 1
ATOM 870 C C . ILE A 1 108 ? -14.130 -3.685 16.840 1.00 92.62 108 ILE A C 1
ATOM 872 O O . ILE A 1 108 ? -14.271 -4.479 15.909 1.00 92.62 108 ILE A O 1
ATOM 876 N N . ASN A 1 109 ? -15.109 -2.887 17.270 1.00 91.75 109 ASN A N 1
ATOM 877 C CA . ASN A 1 109 ? -16.474 -2.928 16.729 1.00 91.75 109 ASN A CA 1
ATOM 878 C C . ASN A 1 109 ? -16.854 -1.682 15.918 1.00 91.75 109 ASN A C 1
ATOM 880 O O . ASN A 1 109 ? -17.915 -1.657 15.299 1.00 91.75 109 ASN A O 1
ATOM 884 N N . SER A 1 110 ? -16.014 -0.645 15.925 1.00 92.88 110 SER A N 1
ATOM 885 C CA . SER A 1 110 ? -16.258 0.604 15.204 1.00 92.88 110 SER A CA 1
ATOM 886 C C . SER A 1 110 ? -14.951 1.267 14.770 1.00 92.88 110 SER A C 1
ATOM 888 O O . SER A 1 110 ? -13.945 1.250 15.479 1.00 92.88 110 SER A O 1
ATOM 890 N N . GLY A 1 111 ? -14.964 1.949 13.633 1.00 89.81 111 GLY A N 1
ATOM 891 C CA . GLY A 1 111 ? -13.872 2.798 13.176 1.00 89.81 111 GLY A CA 1
ATOM 892 C C . GLY A 1 111 ? -13.629 4.001 14.089 1.00 89.81 111 GLY A C 1
ATOM 893 O O . GLY A 1 111 ? -12.506 4.499 14.140 1.00 89.81 111 GLY A O 1
ATOM 894 N N . THR A 1 112 ? -14.618 4.445 14.875 1.00 92.25 112 THR A N 1
ATOM 895 C CA . THR A 1 112 ? -14.412 5.488 15.902 1.00 92.25 112 THR A CA 1
ATOM 896 C C . THR A 1 112 ? -13.511 5.008 17.042 1.00 92.25 112 THR A C 1
ATOM 898 O O . THR A 1 112 ? -12.638 5.749 17.498 1.00 92.25 112 THR A O 1
ATOM 901 N N . GLU A 1 113 ? -13.673 3.753 17.459 1.00 92.06 113 GLU A N 1
ATOM 902 C CA . GLU A 1 113 ? -12.792 3.087 18.419 1.00 92.06 113 GLU A CA 1
ATOM 903 C C . GLU A 1 113 ? -11.389 2.936 17.818 1.00 92.06 113 GLU A C 1
ATOM 905 O O . GLU A 1 113 ? -10.404 3.328 18.444 1.00 92.06 113 GLU A O 1
ATOM 910 N N . ALA A 1 114 ? -11.299 2.515 16.550 1.00 91.19 114 ALA A N 1
ATOM 911 C CA . ALA A 1 114 ? -10.024 2.444 15.843 1.00 91.19 114 ALA A CA 1
ATOM 912 C C . ALA A 1 114 ? -9.310 3.806 15.753 1.00 91.19 114 ALA A C 1
ATOM 914 O O . ALA A 1 114 ? -8.097 3.880 15.917 1.00 91.19 114 ALA A O 1
ATOM 915 N N . LEU A 1 115 ? -10.045 4.900 15.529 1.00 93.88 115 LEU A N 1
ATOM 916 C CA . LEU A 1 115 ? -9.491 6.256 15.421 1.00 93.88 115 LEU A CA 1
ATOM 917 C C . LEU A 1 115 ? -8.839 6.748 16.723 1.00 93.88 115 LEU A C 1
ATOM 919 O O . LEU A 1 115 ? -7.987 7.634 16.685 1.00 93.88 115 LEU A O 1
ATOM 923 N N . SER A 1 116 ? -9.232 6.182 17.863 1.00 91.75 116 SER A N 1
ATOM 924 C CA . SER A 1 116 ? -8.685 6.548 19.173 1.00 91.75 116 SER A CA 1
ATOM 925 C C . SER A 1 116 ? -7.296 5.937 19.413 1.00 91.75 116 SER A C 1
ATOM 927 O O . SER A 1 116 ? -6.585 6.333 20.335 1.00 91.75 116 SER A O 1
ATOM 929 N N . ILE A 1 117 ? -6.878 4.994 18.564 1.00 91.31 117 ILE A N 1
ATOM 930 C CA . ILE A 1 117 ? -5.595 4.299 18.650 1.00 91.31 117 ILE A CA 1
ATOM 931 C C . ILE A 1 117 ? -4.509 5.123 17.956 1.00 91.31 117 ILE A C 1
ATOM 933 O O . ILE A 1 117 ? -4.622 5.515 16.790 1.00 91.31 117 ILE A O 1
ATOM 937 N N . LYS A 1 118 ? -3.387 5.335 18.651 1.00 89.94 118 LYS A N 1
ATOM 938 C CA . LYS A 1 118 ? -2.219 6.018 18.083 1.00 89.94 118 LYS A CA 1
ATOM 939 C C . LYS A 1 118 ? -1.714 5.271 16.844 1.00 89.94 118 LYS A C 1
ATOM 941 O O . LYS A 1 118 ? -1.354 4.102 16.916 1.00 89.94 118 LYS A O 1
ATOM 946 N N . GLY A 1 119 ? -1.619 5.984 15.723 1.00 87.69 119 GLY A N 1
ATOM 947 C CA . GLY A 1 119 ? -1.171 5.428 14.441 1.00 87.69 119 GLY A CA 1
ATOM 948 C C . GLY A 1 119 ? -2.305 5.118 13.463 1.00 87.69 119 GLY A C 1
ATOM 949 O O . GLY A 1 119 ? -2.028 4.879 12.289 1.00 87.69 119 GLY A O 1
ATOM 950 N N . ILE A 1 120 ? -3.568 5.205 13.895 1.00 93.06 120 ILE A N 1
ATOM 951 C CA . ILE A 1 120 ? -4.737 5.049 13.028 1.00 93.06 120 ILE A CA 1
ATOM 952 C C . ILE A 1 120 ? -5.351 6.421 12.743 1.00 93.06 120 ILE A C 1
ATOM 954 O O . ILE A 1 120 ? -5.787 7.140 13.633 1.00 93.06 120 ILE A O 1
ATOM 958 N N . GLY A 1 121 ? -5.376 6.803 11.465 1.00 93.12 121 GLY A N 1
ATOM 959 C CA . GLY A 1 121 ? -5.993 8.050 11.012 1.00 93.12 121 GLY A CA 1
ATOM 960 C C . GLY A 1 121 ? -7.416 7.862 10.483 1.00 93.12 121 GLY A C 1
ATOM 961 O O . GLY A 1 121 ? -7.852 6.744 10.202 1.00 93.12 121 GLY A O 1
ATOM 962 N N . LYS A 1 122 ? -8.107 8.981 10.217 1.00 93.88 122 LYS A N 1
ATOM 963 C CA . LYS A 1 122 ? -9.482 9.015 9.667 1.00 93.88 122 LYS A CA 1
ATOM 964 C C . LYS A 1 122 ? -9.659 8.125 8.428 1.00 93.88 122 LYS A C 1
ATOM 966 O O . LYS A 1 122 ? -10.679 7.465 8.276 1.00 93.88 122 LYS A O 1
ATOM 971 N N . SER A 1 123 ? -8.664 8.085 7.543 1.00 92.81 123 SER A N 1
ATOM 972 C CA . SER A 1 123 ? -8.715 7.297 6.303 1.00 92.81 123 SER A CA 1
ATOM 973 C C . SER A 1 123 ? -8.599 5.786 6.509 1.00 92.81 123 SER A C 1
ATOM 975 O O . SER A 1 123 ? -9.006 5.039 5.621 1.00 92.81 123 SER A O 1
ATOM 977 N N . ILE A 1 124 ? -7.994 5.341 7.614 1.00 94.19 124 ILE A N 1
ATOM 978 C CA . ILE A 1 124 ? -7.877 3.922 7.980 1.00 94.19 124 ILE A CA 1
ATOM 979 C C . ILE A 1 124 ? -9.121 3.514 8.770 1.00 94.19 124 ILE A C 1
ATOM 981 O O . ILE A 1 124 ? -9.748 2.523 8.419 1.00 94.19 124 ILE A O 1
ATOM 985 N N . ALA A 1 125 ? -9.549 4.345 9.726 1.00 94.62 125 ALA A N 1
ATOM 986 C CA . ALA A 1 125 ? -10.804 4.173 10.458 1.00 94.62 125 ALA A CA 1
ATOM 987 C C . ALA A 1 125 ? -12.008 3.972 9.518 1.00 94.62 125 ALA A C 1
ATOM 989 O O . ALA A 1 125 ? -12.738 3.001 9.657 1.00 94.62 125 ALA A O 1
ATOM 990 N N . LYS A 1 126 ? -12.139 4.801 8.471 1.00 94.25 126 LYS A N 1
ATOM 991 C CA . LYS A 1 126 ? -13.192 4.636 7.451 1.00 94.25 126 LYS A CA 1
ATOM 992 C C . LYS A 1 126 ? -13.155 3.285 6.727 1.00 94.25 126 LYS A C 1
ATOM 994 O O . LYS A 1 126 ? -14.204 2.774 6.362 1.00 94.25 126 LYS A O 1
ATOM 999 N N . LYS A 1 127 ? -11.966 2.718 6.489 1.00 93.12 127 LYS A N 1
ATOM 1000 C CA . LYS A 1 127 ? -11.829 1.398 5.845 1.00 93.12 127 LYS A CA 1
ATOM 1001 C C . LYS A 1 127 ? -12.227 0.274 6.793 1.00 93.12 127 LYS A C 1
ATOM 1003 O O . LYS A 1 127 ? -12.811 -0.703 6.350 1.00 93.12 127 LYS A O 1
ATOM 1008 N N . ILE A 1 128 ? -11.920 0.430 8.080 1.00 93.00 128 ILE A N 1
ATOM 1009 C CA . ILE A 1 128 ? -12.355 -0.489 9.135 1.00 93.00 128 ILE A CA 1
ATOM 1010 C C . ILE A 1 128 ? -13.886 -0.469 9.237 1.00 93.00 128 ILE A C 1
ATOM 1012 O O . ILE A 1 128 ? -14.493 -1.532 9.225 1.00 93.00 128 ILE A O 1
ATOM 1016 N N . ASP A 1 129 ? -14.514 0.712 9.228 1.00 93.88 129 ASP A N 1
ATOM 1017 C CA . ASP A 1 129 ? -15.981 0.850 9.192 1.00 93.88 129 ASP A CA 1
ATOM 1018 C C . ASP A 1 129 ? -16.611 0.224 7.937 1.00 93.88 129 ASP A C 1
ATOM 1020 O O . ASP A 1 129 ? -17.615 -0.489 8.012 1.00 93.88 129 ASP A O 1
ATOM 1024 N N . GLU A 1 130 ? -16.023 0.463 6.763 1.00 93.25 130 GLU A N 1
ATOM 1025 C CA . GLU A 1 130 ? -16.470 -0.145 5.503 1.00 93.25 130 GLU A CA 1
ATOM 1026 C C . GLU A 1 130 ? -16.388 -1.676 5.565 1.00 93.25 130 GLU A C 1
ATOM 1028 O O . GLU A 1 130 ? -17.329 -2.372 5.181 1.00 93.25 130 GLU A O 1
ATOM 1033 N N . PHE A 1 131 ? -15.290 -2.204 6.105 1.00 91.88 131 PHE A N 1
ATOM 1034 C CA . PHE A 1 131 ? -15.091 -3.638 6.256 1.00 91.88 131 PHE A CA 1
ATOM 1035 C C . PHE A 1 131 ? -16.064 -4.251 7.271 1.00 91.88 131 PHE A C 1
ATOM 1037 O O . PHE A 1 131 ? -16.638 -5.301 7.002 1.00 91.88 131 PHE A O 1
ATOM 1044 N N . LEU A 1 132 ? -16.314 -3.582 8.398 1.00 91.50 132 LEU A N 1
ATOM 1045 C CA . LEU A 1 132 ? -17.284 -4.022 9.406 1.00 91.50 132 LEU A CA 1
ATOM 1046 C C . LEU A 1 132 ? -18.721 -4.050 8.866 1.00 91.50 132 LEU A C 1
ATOM 1048 O O . LEU A 1 132 ? -19.488 -4.945 9.209 1.00 91.50 132 LEU A O 1
ATOM 1052 N N . SER A 1 133 ? -19.085 -3.086 8.018 1.00 90.31 133 SER A N 1
ATOM 1053 C CA . SER A 1 133 ? -20.441 -2.972 7.462 1.00 90.31 133 SER A CA 1
ATOM 1054 C C . SER A 1 133 ? -20.696 -3.891 6.266 1.00 90.31 133 SER A C 1
ATOM 1056 O O . SER A 1 133 ? -21.794 -4.427 6.133 1.00 90.31 133 SER A O 1
ATOM 1058 N N . THR A 1 134 ? -19.709 -4.077 5.387 1.00 88.06 134 THR A N 1
ATOM 1059 C CA . THR A 1 134 ? -19.893 -4.804 4.117 1.00 88.06 134 THR A CA 1
ATOM 1060 C C . THR A 1 134 ? -19.177 -6.154 4.059 1.00 88.06 134 THR A C 1
ATOM 1062 O O . THR A 1 134 ? -19.469 -6.964 3.178 1.00 88.06 134 THR A O 1
ATOM 1065 N N . GLY A 1 135 ? -18.219 -6.407 4.956 1.00 83.81 135 GLY A N 1
ATOM 1066 C CA . GLY A 1 135 ? -17.327 -7.572 4.916 1.00 83.81 135 GLY A CA 1
ATOM 1067 C C . GLY A 1 135 ? -16.326 -7.558 3.754 1.00 83.81 135 GLY A C 1
ATOM 1068 O O . GLY A 1 135 ? -15.618 -8.541 3.535 1.00 83.81 135 GLY A O 1
ATOM 1069 N N . LYS A 1 136 ? -16.280 -6.475 2.969 1.00 82.69 136 LYS A N 1
ATOM 1070 C CA . LYS A 1 136 ? -15.392 -6.302 1.815 1.00 82.69 136 LYS A CA 1
ATOM 1071 C C . LYS A 1 136 ? -14.806 -4.897 1.821 1.00 82.69 136 LYS A C 1
ATOM 1073 O O . LYS A 1 136 ? -15.261 -4.019 2.544 1.00 82.69 136 LYS A O 1
ATOM 1078 N N . LEU A 1 137 ? -13.771 -4.685 1.016 1.00 86.75 137 LEU A N 1
ATOM 1079 C CA . LEU A 1 137 ? -13.183 -3.366 0.846 1.00 86.75 137 LEU A CA 1
ATOM 1080 C C . LEU A 1 137 ? -13.134 -3.033 -0.636 1.00 86.75 137 LEU A C 1
ATOM 1082 O O . LEU A 1 137 ? -12.352 -3.626 -1.380 1.00 86.75 137 LEU A O 1
ATOM 1086 N N . ARG A 1 138 ? -13.902 -2.024 -1.055 1.00 85.88 138 ARG A N 1
ATOM 1087 C CA . ARG A 1 138 ? -13.975 -1.600 -2.462 1.00 85.88 138 ARG A CA 1
ATOM 1088 C C . ARG A 1 138 ? -12.601 -1.289 -3.031 1.00 85.88 138 ARG A C 1
ATOM 1090 O O . ARG A 1 138 ? -12.317 -1.574 -4.188 1.00 85.88 138 ARG A O 1
ATOM 1097 N N . LYS A 1 139 ? -11.724 -0.713 -2.204 1.00 83.75 139 LYS A N 1
ATOM 1098 C CA . LYS A 1 139 ? -10.362 -0.378 -2.620 1.00 83.75 139 LYS A CA 1
ATOM 1099 C C . LYS A 1 139 ? -9.536 -1.617 -2.970 1.00 83.75 139 LYS A C 1
ATOM 1101 O O . LYS A 1 139 ? -8.750 -1.533 -3.907 1.00 83.75 139 LYS A O 1
ATOM 1106 N N . LEU A 1 140 ? -9.697 -2.724 -2.243 1.00 83.19 140 LEU A N 1
ATOM 1107 C CA . LEU A 1 140 ? -9.003 -3.972 -2.565 1.00 83.19 140 LEU A CA 1
ATOM 1108 C C . LEU A 1 140 ? -9.545 -4.597 -3.844 1.00 83.19 140 LEU A C 1
ATOM 1110 O O . LEU A 1 140 ? -8.756 -5.085 -4.644 1.00 83.19 140 LEU A O 1
ATOM 1114 N N . ASP A 1 141 ? -10.855 -4.531 -4.068 1.00 85.12 141 ASP A N 1
ATOM 1115 C CA . ASP A 1 141 ? -11.449 -5.025 -5.311 1.00 85.12 141 ASP A CA 1
ATOM 1116 C C . ASP A 1 141 ? -10.929 -4.226 -6.518 1.00 85.12 141 ASP A C 1
ATOM 1118 O O . ASP A 1 141 ? -10.422 -4.813 -7.468 1.00 85.12 141 ASP A O 1
ATOM 1122 N N . SER A 1 142 ? -10.876 -2.891 -6.424 1.00 84.06 142 SER A N 1
ATOM 1123 C CA . SER A 1 142 ? -10.271 -2.060 -7.479 1.00 84.06 142 SER A CA 1
ATOM 1124 C C . SER A 1 142 ? -8.781 -2.341 -7.701 1.00 84.06 142 SER A C 1
ATOM 1126 O O . SER A 1 142 ? -8.300 -2.223 -8.820 1.00 84.06 142 SER A O 1
ATOM 1128 N N . ILE A 1 143 ? -8.032 -2.684 -6.648 1.00 84.44 143 ILE A N 1
ATOM 1129 C CA . ILE A 1 143 ? -6.617 -3.075 -6.766 1.00 84.44 143 ILE A CA 1
ATOM 1130 C C . ILE A 1 143 ? -6.484 -4.414 -7.501 1.00 84.44 143 ILE A C 1
ATOM 1132 O O . ILE A 1 143 ? -5.578 -4.585 -8.310 1.00 84.44 143 ILE A O 1
ATOM 1136 N N . ARG A 1 144 ? -7.385 -5.364 -7.231 1.00 77.75 144 ARG A N 1
ATOM 1137 C CA . ARG A 1 144 ? -7.392 -6.681 -7.881 1.00 77.75 144 ARG A CA 1
ATOM 1138 C C . ARG A 1 144 ? -7.740 -6.597 -9.361 1.00 77.75 144 ARG A C 1
ATOM 1140 O O . ARG A 1 144 ? -7.258 -7.414 -10.131 1.00 77.75 144 ARG A O 1
ATOM 1147 N N . GLU A 1 145 ? -8.551 -5.627 -9.758 1.00 84.50 145 GLU A N 1
ATOM 1148 C CA . GLU A 1 145 ? -8.942 -5.413 -11.156 1.00 84.50 145 GLU A CA 1
ATOM 1149 C C . GLU A 1 145 ? -7.909 -4.596 -11.954 1.00 84.50 145 GLU A C 1
ATOM 1151 O O . GLU A 1 145 ? -7.952 -4.584 -13.185 1.00 84.50 145 GLU A O 1
ATOM 1156 N N . ASP A 1 146 ? -6.954 -3.942 -11.284 1.00 85.12 146 ASP A N 1
ATOM 1157 C CA . ASP A 1 146 ? -5.940 -3.114 -11.938 1.00 85.12 146 ASP A CA 1
ATOM 1158 C C . ASP A 1 146 ? -4.856 -3.971 -12.615 1.00 85.12 146 ASP A C 1
ATOM 1160 O O . ASP A 1 146 ? -3.879 -4.404 -11.996 1.00 85.12 146 ASP A O 1
ATOM 1164 N N . SER A 1 147 ? -5.021 -4.190 -13.920 1.00 85.44 147 SER A N 1
ATOM 1165 C CA . SER A 1 147 ? -4.053 -4.894 -14.771 1.00 85.44 147 SER A CA 1
ATOM 1166 C C . SER A 1 147 ? -2.671 -4.233 -14.783 1.00 85.44 147 SER A C 1
ATOM 1168 O O . SER A 1 147 ? -1.658 -4.930 -14.830 1.00 85.44 147 SER A O 1
ATOM 1170 N N . THR A 1 148 ? -2.605 -2.903 -14.665 1.00 86.81 148 THR A N 1
ATOM 1171 C CA . THR A 1 148 ? -1.328 -2.176 -14.619 1.00 86.81 148 THR A CA 1
ATOM 1172 C C . THR A 1 148 ? -0.619 -2.442 -13.296 1.00 86.81 148 THR A C 1
ATOM 1174 O O . THR A 1 148 ? 0.578 -2.726 -13.272 1.00 86.81 148 THR A O 1
ATOM 1177 N N . GLY A 1 149 ? -1.360 -2.407 -12.185 1.00 85.62 149 GLY A N 1
ATOM 1178 C CA . GLY A 1 149 ? -0.844 -2.759 -10.864 1.00 85.62 149 GLY A CA 1
ATOM 1179 C C . GLY A 1 149 ? -0.310 -4.192 -10.800 1.00 85.62 149 GLY A C 1
ATOM 1180 O O . GLY A 1 149 ? 0.756 -4.419 -10.226 1.00 85.62 149 GLY A O 1
ATOM 1181 N N . GLN A 1 150 ? -0.999 -5.141 -11.440 1.00 87.44 150 GLN A N 1
ATOM 1182 C CA . GLN A 1 150 ? -0.552 -6.535 -11.536 1.00 87.44 150 GLN A CA 1
ATOM 1183 C C . GLN A 1 150 ? 0.764 -6.667 -12.307 1.00 87.44 150 GLN A C 1
ATOM 1185 O O . GLN A 1 150 ? 1.702 -7.271 -11.786 1.00 87.44 150 GLN A O 1
ATOM 1190 N N . ALA A 1 151 ? 0.873 -6.037 -13.481 1.00 88.44 151 ALA A N 1
ATOM 1191 C CA . ALA A 1 151 ? 2.107 -6.034 -14.267 1.00 88.44 151 ALA A CA 1
ATOM 1192 C C . ALA A 1 151 ? 3.278 -5.412 -13.486 1.00 88.44 151 ALA A C 1
ATOM 1194 O O . ALA A 1 151 ? 4.374 -5.968 -13.443 1.00 88.44 151 ALA A O 1
ATOM 1195 N N . ILE A 1 152 ? 3.050 -4.295 -12.779 1.00 88.50 152 ILE A N 1
ATOM 1196 C CA . ILE A 1 152 ? 4.086 -3.677 -11.935 1.00 88.50 152 ILE A CA 1
ATOM 1197 C C . ILE A 1 152 ? 4.535 -4.644 -10.837 1.00 88.50 152 ILE A C 1
ATOM 1199 O O . ILE A 1 152 ? 5.738 -4.824 -10.624 1.00 88.50 152 ILE A O 1
ATOM 1203 N N . ALA A 1 153 ? 3.584 -5.259 -10.132 1.00 86.88 153 ALA A N 1
ATOM 1204 C CA . ALA A 1 153 ? 3.875 -6.196 -9.056 1.00 86.88 153 ALA A CA 1
ATOM 1205 C C . ALA A 1 153 ? 4.625 -7.437 -9.559 1.00 86.88 153 ALA A C 1
ATOM 1207 O O . ALA A 1 153 ? 5.474 -7.962 -8.842 1.00 86.88 153 ALA A O 1
ATOM 1208 N N . GLU A 1 154 ? 4.340 -7.892 -10.778 1.00 87.44 154 GLU A N 1
ATOM 1209 C CA . GLU A 1 154 ? 5.010 -9.017 -11.421 1.00 87.44 154 GLU A CA 1
ATOM 1210 C C . GLU A 1 154 ? 6.453 -8.676 -11.819 1.00 87.44 154 GLU A C 1
ATOM 1212 O O . GLU A 1 154 ? 7.385 -9.366 -11.399 1.00 87.44 154 GLU A O 1
ATOM 1217 N N . LEU A 1 155 ? 6.658 -7.566 -12.533 1.00 87.88 155 LEU A N 1
ATOM 1218 C CA . LEU A 1 155 ? 7.983 -7.113 -12.974 1.00 87.88 155 LEU A CA 1
ATOM 1219 C C . LEU A 1 155 ? 8.908 -6.782 -11.793 1.00 87.88 155 LEU A C 1
ATOM 1221 O O . LEU A 1 155 ? 10.103 -7.069 -11.838 1.00 87.88 155 LEU A O 1
ATOM 1225 N N . THR A 1 156 ? 8.356 -6.240 -10.702 1.00 88.06 156 THR A N 1
ATOM 1226 C CA . THR A 1 156 ? 9.114 -5.889 -9.483 1.00 88.06 156 THR A CA 1
ATOM 1227 C C . THR A 1 156 ? 9.634 -7.121 -8.727 1.00 88.06 156 THR A C 1
ATOM 1229 O O . THR A 1 156 ? 10.471 -6.999 -7.834 1.00 88.06 156 THR A O 1
ATOM 1232 N N . ARG A 1 157 ? 9.189 -8.339 -9.073 1.00 85.38 157 ARG A N 1
ATOM 1233 C CA . ARG A 1 157 ? 9.757 -9.568 -8.492 1.00 85.38 157 ARG A CA 1
ATOM 1234 C C . ARG A 1 157 ? 11.184 -9.831 -8.968 1.00 85.38 157 ARG A C 1
ATOM 1236 O O . ARG A 1 157 ? 11.919 -10.565 -8.308 1.00 85.38 157 ARG A O 1
ATOM 1243 N N . VAL A 1 158 ? 11.567 -9.288 -10.123 1.00 86.69 158 VAL A N 1
ATOM 1244 C CA . VAL A 1 158 ? 12.914 -9.444 -10.669 1.00 86.69 158 VAL A CA 1
ATOM 1245 C C . VAL A 1 158 ? 13.866 -8.547 -9.888 1.00 86.69 158 VAL A C 1
ATOM 1247 O O . VAL A 1 158 ? 13.669 -7.336 -9.788 1.00 86.69 158 VAL A O 1
ATOM 1250 N N . SER A 1 159 ? 14.927 -9.141 -9.342 1.00 85.19 159 SER A N 1
ATOM 1251 C CA . SER A 1 159 ? 15.933 -8.386 -8.594 1.00 85.19 159 SER A CA 1
ATOM 1252 C C . SER A 1 159 ? 16.531 -7.268 -9.456 1.00 85.19 159 SER A C 1
ATOM 1254 O O . SER A 1 159 ? 16.940 -7.492 -10.595 1.00 85.19 159 SER A O 1
ATOM 1256 N N . GLY A 1 160 ? 16.563 -6.053 -8.909 1.00 85.12 160 GLY A N 1
ATOM 1257 C CA . GLY A 1 160 ? 17.019 -4.856 -9.616 1.00 85.12 160 GLY A CA 1
ATOM 1258 C C . GLY A 1 160 ? 15.940 -4.134 -10.430 1.00 85.12 160 GLY A C 1
ATOM 1259 O O . GLY A 1 160 ? 16.235 -3.078 -10.991 1.00 85.12 160 GLY A O 1
ATOM 1260 N N . ILE A 1 161 ? 14.701 -4.637 -10.487 1.00 88.75 161 ILE A N 1
ATOM 1261 C CA . ILE A 1 161 ? 13.559 -3.923 -11.073 1.00 88.75 161 ILE A CA 1
ATOM 1262 C C . ILE A 1 161 ? 12.677 -3.396 -9.942 1.00 88.75 161 ILE A C 1
ATOM 1264 O O . ILE A 1 161 ? 12.052 -4.152 -9.210 1.00 88.75 161 ILE A O 1
ATOM 1268 N N . GLY A 1 162 ? 12.648 -2.072 -9.788 1.00 88.12 162 GLY A N 1
ATOM 1269 C CA . GLY A 1 162 ? 11.752 -1.390 -8.855 1.00 88.12 162 GLY A CA 1
ATOM 1270 C C . GLY A 1 162 ? 10.490 -0.841 -9.535 1.00 88.12 162 GLY A C 1
ATOM 1271 O O . GLY A 1 162 ? 10.408 -0.832 -10.766 1.00 88.12 162 GLY A O 1
ATOM 1272 N N . PRO A 1 163 ? 9.552 -0.263 -8.760 1.00 88.44 163 PRO A N 1
ATOM 1273 C CA . PRO A 1 163 ? 8.283 0.266 -9.273 1.00 88.44 163 PRO A CA 1
ATOM 1274 C C . PRO A 1 163 ? 8.448 1.322 -10.373 1.00 88.44 163 PRO A C 1
ATOM 1276 O O . PRO A 1 163 ? 7.648 1.396 -11.301 1.00 88.44 163 PRO A O 1
ATOM 1279 N N . ALA A 1 164 ? 9.492 2.153 -10.272 1.00 89.69 164 ALA A N 1
ATOM 1280 C CA . ALA A 1 164 ? 9.798 3.172 -11.273 1.00 89.69 164 ALA A CA 1
ATOM 1281 C C . ALA A 1 164 ? 10.168 2.533 -12.618 1.00 89.69 164 ALA A C 1
ATOM 1283 O O . ALA A 1 164 ? 9.571 2.858 -13.641 1.00 89.69 164 ALA A O 1
ATOM 1284 N N . LYS A 1 165 ? 11.081 1.554 -12.595 1.00 90.50 165 LYS A N 1
ATOM 1285 C CA . LYS A 1 165 ? 11.515 0.860 -13.808 1.00 90.50 165 LYS A CA 1
ATOM 1286 C C . LYS A 1 165 ? 10.403 -0.000 -14.403 1.00 90.50 165 LYS A C 1
ATOM 1288 O O . LYS A 1 165 ? 10.237 -0.020 -15.615 1.00 90.50 165 LYS A O 1
ATOM 1293 N N . ALA A 1 166 ? 9.604 -0.657 -13.564 1.00 90.94 166 ALA A N 1
ATOM 1294 C CA . ALA A 1 166 ? 8.447 -1.427 -14.011 1.00 90.94 166 ALA A CA 1
ATOM 1295 C C . ALA A 1 166 ? 7.437 -0.560 -14.786 1.00 90.94 166 ALA A C 1
ATOM 1297 O O . ALA A 1 166 ? 6.943 -0.978 -15.827 1.00 90.94 166 ALA A O 1
ATOM 1298 N N . LYS A 1 167 ? 7.183 0.679 -14.338 1.00 91.81 167 LYS A N 1
ATOM 1299 C CA . LYS A 1 167 ? 6.319 1.624 -15.067 1.00 91.81 167 LYS A CA 1
ATOM 1300 C C . LYS A 1 167 ? 6.889 2.010 -16.430 1.00 91.81 167 LYS A C 1
ATOM 1302 O O . LYS A 1 167 ? 6.135 2.067 -17.394 1.00 91.81 167 LYS A O 1
ATOM 1307 N N . GLU A 1 168 ? 8.198 2.241 -16.525 1.00 92.38 168 GLU A N 1
ATOM 1308 C CA . GLU A 1 168 ? 8.856 2.502 -17.814 1.00 92.38 168 GLU A CA 1
ATOM 1309 C C . GLU A 1 168 ? 8.692 1.326 -18.785 1.00 92.38 168 GLU A C 1
ATOM 1311 O O . GLU A 1 168 ? 8.362 1.537 -19.948 1.00 92.38 168 GLU A O 1
ATOM 1316 N N . LEU A 1 169 ? 8.877 0.092 -18.303 1.00 92.06 169 LEU A N 1
ATOM 1317 C CA . LEU A 1 169 ? 8.725 -1.124 -19.110 1.00 92.06 169 LEU A CA 1
ATOM 1318 C C . LEU A 1 169 ? 7.287 -1.288 -19.622 1.00 92.06 169 LEU A C 1
ATOM 1320 O O . LEU A 1 169 ? 7.084 -1.581 -20.798 1.00 92.06 169 LEU A O 1
ATOM 1324 N N . ILE A 1 170 ? 6.290 -1.000 -18.783 1.00 92.69 170 ILE A N 1
ATOM 1325 C CA . ILE A 1 170 ? 4.877 -1.045 -19.184 1.00 92.69 170 ILE A CA 1
ATOM 1326 C C . ILE A 1 170 ? 4.565 -0.003 -20.261 1.00 92.69 170 ILE A C 1
ATOM 1328 O O . ILE A 1 170 ? 3.863 -0.314 -21.220 1.00 92.69 170 ILE A O 1
ATOM 1332 N N . ILE A 1 171 ? 5.121 1.210 -20.160 1.00 91.81 171 ILE A N 1
ATOM 1333 C CA . ILE A 1 171 ? 4.980 2.240 -21.208 1.00 91.81 171 ILE A CA 1
ATOM 1334 C C . ILE A 1 171 ? 5.583 1.756 -22.538 1.00 91.81 171 ILE A C 1
ATOM 1336 O O . ILE A 1 171 ? 5.081 2.098 -23.605 1.00 91.81 171 ILE A O 1
ATOM 1340 N N . GLN A 1 172 ? 6.625 0.923 -22.484 1.00 90.69 172 GLN A N 1
ATOM 1341 C CA . GLN A 1 172 ? 7.245 0.291 -23.654 1.00 90.69 172 GLN A CA 1
ATOM 1342 C C . GLN A 1 172 ? 6.495 -0.960 -24.151 1.00 90.69 172 GLN A C 1
ATOM 1344 O O . GLN A 1 172 ? 6.947 -1.602 -25.100 1.00 90.69 172 GLN A O 1
ATOM 1349 N N . GLY A 1 173 ? 5.356 -1.301 -23.540 1.00 91.50 173 GLY A N 1
ATOM 1350 C CA . GLY A 1 173 ? 4.514 -2.440 -23.910 1.00 91.50 173 GLY A CA 1
ATOM 1351 C C . GLY A 1 173 ? 4.914 -3.769 -23.265 1.00 91.50 173 GLY A C 1
ATOM 1352 O O . GLY A 1 173 ? 4.356 -4.799 -23.625 1.00 91.50 173 GLY A O 1
ATOM 1353 N N . ILE A 1 174 ? 5.859 -3.768 -22.321 1.00 90.75 174 ILE A N 1
ATOM 1354 C CA . ILE A 1 174 ? 6.311 -4.970 -21.611 1.00 90.75 174 ILE A CA 1
ATOM 1355 C C . ILE A 1 174 ? 5.457 -5.125 -20.357 1.00 90.75 174 ILE A C 1
ATOM 1357 O O . ILE A 1 174 ? 5.583 -4.345 -19.411 1.00 90.75 174 ILE A O 1
ATOM 1361 N N . THR A 1 175 ? 4.584 -6.131 -20.350 1.00 88.19 175 THR A N 1
ATOM 1362 C CA . THR A 1 175 ? 3.650 -6.361 -19.233 1.00 88.19 175 THR A CA 1
ATOM 1363 C C . THR A 1 175 ? 3.902 -7.671 -18.499 1.00 88.19 175 THR A C 1
ATOM 1365 O O . THR A 1 175 ? 3.533 -7.779 -17.333 1.00 88.19 175 THR A O 1
ATOM 1368 N N . THR A 1 176 ? 4.582 -8.624 -19.142 1.00 90.19 176 THR A N 1
ATOM 1369 C CA . THR A 1 176 ? 4.859 -9.959 -18.595 1.00 90.19 176 THR A CA 1
ATOM 1370 C C . THR A 1 176 ? 6.356 -10.217 -18.418 1.00 90.19 176 THR A C 1
ATOM 1372 O O . THR A 1 176 ? 7.210 -9.539 -19.000 1.00 90.19 176 THR A O 1
ATOM 1375 N N . ILE A 1 177 ? 6.699 -11.228 -17.615 1.00 88.19 177 ILE A N 1
ATOM 1376 C CA . ILE A 1 177 ? 8.089 -11.691 -17.467 1.00 88.19 177 ILE A CA 1
ATOM 1377 C C . ILE A 1 177 ? 8.607 -12.294 -18.783 1.00 88.19 177 ILE A C 1
ATOM 1379 O O . ILE A 1 177 ? 9.799 -12.197 -19.081 1.00 88.19 177 ILE A O 1
ATOM 1383 N N . GLU A 1 178 ? 7.739 -12.901 -19.589 1.00 87.56 178 GLU A N 1
ATOM 1384 C CA . GLU A 1 178 ? 8.091 -13.433 -20.905 1.00 87.56 178 GLU A CA 1
ATOM 1385 C C . GLU A 1 178 ? 8.486 -12.316 -21.878 1.00 87.56 178 GLU A C 1
ATOM 1387 O O . GLU A 1 178 ? 9.530 -12.416 -22.526 1.00 87.56 178 GLU A O 1
ATOM 1392 N N . ASP A 1 179 ? 7.722 -11.221 -21.923 1.00 89.12 179 ASP A N 1
ATOM 1393 C CA . ASP A 1 179 ? 8.068 -10.036 -22.722 1.00 89.12 179 ASP A CA 1
ATOM 1394 C C . ASP A 1 179 ? 9.437 -9.485 -22.312 1.00 89.12 179 ASP A C 1
ATOM 1396 O O . ASP A 1 179 ? 10.256 -9.108 -23.153 1.00 89.12 179 ASP A O 1
ATOM 1400 N N . LEU A 1 180 ? 9.706 -9.494 -21.005 1.00 88.00 180 LEU A N 1
ATOM 1401 C CA . LEU A 1 180 ? 10.961 -9.033 -20.432 1.00 88.00 180 LEU A CA 1
ATOM 1402 C C . LEU A 1 180 ? 12.157 -9.904 -20.859 1.00 88.00 180 LEU A C 1
ATOM 1404 O O . LEU A 1 180 ? 13.234 -9.375 -21.125 1.00 88.00 180 LEU A O 1
ATOM 1408 N N . ARG A 1 181 ? 11.973 -11.227 -20.975 1.00 87.62 181 ARG A N 1
ATOM 1409 C CA . ARG A 1 181 ? 13.000 -12.164 -21.478 1.00 87.62 181 ARG A CA 1
ATOM 1410 C C . ARG A 1 181 ? 13.310 -11.962 -22.957 1.00 87.62 181 ARG A C 1
ATOM 1412 O O . ARG A 1 181 ? 14.440 -12.179 -23.377 1.00 87.62 181 ARG A O 1
ATOM 1419 N N . ASN A 1 182 ? 12.328 -11.533 -23.743 1.00 88.50 182 ASN A N 1
ATOM 1420 C CA . ASN A 1 182 ? 12.529 -11.241 -25.162 1.00 88.50 182 ASN A CA 1
ATOM 1421 C C . ASN A 1 182 ? 13.237 -9.896 -25.392 1.00 88.50 182 ASN A C 1
ATOM 1423 O O . ASN A 1 182 ? 13.705 -9.632 -26.498 1.00 88.50 182 ASN A O 1
ATOM 1427 N N . ARG A 1 183 ? 13.311 -9.047 -24.359 1.00 88.50 183 ARG A N 1
ATOM 1428 C CA . ARG A 1 183 ? 13.859 -7.686 -24.409 1.00 88.50 183 ARG A CA 1
ATOM 1429 C C . ARG A 1 183 ? 14.966 -7.465 -23.373 1.00 88.50 183 ARG A C 1
ATOM 1431 O O . ARG A 1 183 ? 14.996 -6.451 -22.673 1.00 88.50 183 ARG A O 1
ATOM 1438 N N . GLU A 1 184 ? 15.894 -8.426 -23.273 1.00 86.56 184 GLU A N 1
ATOM 1439 C CA . GLU A 1 184 ? 17.079 -8.319 -22.400 1.00 86.56 184 GLU A CA 1
ATOM 1440 C C . GLU A 1 184 ? 17.964 -7.102 -22.747 1.00 86.56 184 GLU A C 1
ATOM 1442 O O . GLU A 1 184 ? 18.728 -6.647 -21.899 1.00 86.56 184 GLU A O 1
ATOM 1447 N N . ASP A 1 185 ? 17.832 -6.536 -23.953 1.00 88.44 185 ASP A N 1
ATOM 1448 C CA . ASP A 1 185 ? 18.535 -5.332 -24.417 1.00 88.44 185 ASP A CA 1
ATOM 1449 C C . ASP A 1 185 ? 18.244 -4.084 -23.570 1.00 88.44 185 ASP A C 1
ATOM 1451 O O . ASP A 1 185 ? 19.077 -3.184 -23.470 1.00 88.44 185 ASP A O 1
ATOM 1455 N N . LEU A 1 186 ? 17.080 -4.040 -22.921 1.00 85.69 186 LEU A N 1
ATOM 1456 C CA . LEU A 1 186 ? 16.642 -2.916 -22.092 1.00 85.69 186 LEU A CA 1
ATOM 1457 C C . LEU A 1 186 ? 17.103 -3.026 -20.630 1.00 85.69 186 LEU A C 1
ATOM 1459 O O . LEU A 1 186 ? 16.799 -2.146 -19.814 1.00 85.69 186 LEU A O 1
ATOM 1463 N N . LEU A 1 187 ? 17.799 -4.113 -20.284 1.00 88.06 187 LEU A N 1
ATOM 1464 C CA . LEU A 1 187 ? 18.157 -4.467 -18.918 1.00 88.06 187 LEU A CA 1
ATOM 1465 C C . LEU A 1 187 ? 19.649 -4.321 -18.636 1.00 88.06 187 LEU A C 1
ATOM 1467 O O . LEU A 1 187 ? 20.522 -4.536 -19.471 1.00 88.06 187 LEU A O 1
ATOM 1471 N N . THR A 1 188 ? 19.947 -3.994 -17.384 1.00 90.94 188 THR A N 1
ATOM 1472 C CA . THR A 1 188 ? 21.313 -4.003 -16.860 1.00 90.94 188 THR A CA 1
ATOM 1473 C C . THR A 1 188 ? 21.785 -5.434 -16.600 1.00 90.94 188 THR A C 1
ATOM 1475 O O . THR A 1 188 ? 20.986 -6.337 -16.345 1.00 90.94 188 THR A O 1
ATOM 1478 N N . HIS A 1 189 ? 23.105 -5.643 -16.563 1.00 87.00 189 HIS A N 1
ATOM 1479 C CA . HIS A 1 189 ? 23.700 -6.953 -16.278 1.00 87.00 189 HIS A CA 1
ATOM 1480 C C . HIS A 1 189 ? 23.160 -7.597 -14.985 1.00 87.00 189 HIS A C 1
ATOM 1482 O O . HIS A 1 189 ? 22.847 -8.787 -14.962 1.00 87.00 189 HIS A O 1
ATOM 1488 N N . HIS A 1 190 ? 22.969 -6.805 -13.924 1.00 85.69 190 HIS A N 1
ATOM 1489 C CA . HIS A 1 190 ? 22.393 -7.283 -12.664 1.00 85.69 190 HIS A CA 1
ATOM 1490 C C . HIS A 1 190 ? 20.931 -7.727 -12.802 1.00 85.69 190 HIS A C 1
ATOM 1492 O O . HIS A 1 190 ? 20.557 -8.749 -12.231 1.00 85.69 190 HIS A O 1
ATOM 1498 N N . GLN A 1 191 ? 20.120 -7.004 -13.577 1.00 88.31 191 GLN A N 1
ATOM 1499 C CA . GLN A 1 191 ? 18.720 -7.365 -13.827 1.00 88.31 191 GLN A CA 1
ATOM 1500 C C . GLN A 1 191 ? 18.613 -8.642 -14.664 1.00 88.31 191 GLN A C 1
ATOM 1502 O O . GLN A 1 191 ? 17.787 -9.497 -14.359 1.00 88.31 191 GLN A O 1
ATOM 1507 N N . ILE A 1 192 ? 19.493 -8.825 -15.654 1.00 87.25 192 ILE A N 1
ATOM 1508 C CA . ILE A 1 192 ? 19.581 -10.063 -16.446 1.00 87.25 192 ILE A CA 1
ATOM 1509 C C . ILE A 1 192 ? 19.932 -11.249 -15.540 1.00 87.25 192 ILE A C 1
ATOM 1511 O O . ILE A 1 192 ? 19.309 -12.309 -15.613 1.00 87.25 192 ILE A O 1
ATOM 1515 N N . ILE A 1 193 ? 20.897 -11.071 -14.633 1.00 85.62 193 ILE A N 1
ATOM 1516 C CA . ILE A 1 193 ? 21.225 -12.087 -13.627 1.00 85.62 193 ILE A CA 1
ATOM 1517 C C . ILE A 1 193 ? 20.012 -12.377 -12.732 1.00 85.62 193 ILE A C 1
ATOM 1519 O O . ILE A 1 193 ? 19.717 -13.546 -12.482 1.00 85.62 193 ILE A O 1
ATOM 1523 N N . GLY A 1 194 ? 19.305 -11.342 -12.268 1.00 84.44 194 GLY A N 1
ATOM 1524 C CA . GLY A 1 194 ? 18.096 -11.472 -11.453 1.00 84.44 194 GLY A CA 1
ATOM 1525 C C . GLY A 1 194 ? 16.963 -12.211 -12.169 1.00 84.44 194 GLY A C 1
ATOM 1526 O O . GLY A 1 194 ? 16.274 -13.021 -11.557 1.00 84.44 194 GLY A O 1
ATOM 1527 N N . LEU A 1 195 ? 16.813 -11.991 -13.475 1.00 86.25 195 LEU A N 1
ATOM 1528 C CA . LEU A 1 195 ? 15.828 -12.663 -14.319 1.00 86.25 195 LEU A CA 1
ATOM 1529 C C . LEU A 1 195 ? 16.172 -14.146 -14.528 1.00 86.25 195 LEU A C 1
ATOM 1531 O O . LEU A 1 195 ? 15.292 -15.005 -14.466 1.00 86.25 195 LEU A O 1
ATOM 1535 N N . ARG A 1 196 ? 17.460 -14.461 -14.732 1.00 83.19 196 ARG A N 1
ATOM 1536 C CA . ARG A 1 196 ? 17.950 -15.830 -14.979 1.00 83.19 196 ARG A CA 1
ATOM 1537 C C . ARG A 1 196 ? 18.013 -16.697 -13.725 1.00 83.19 196 ARG A C 1
ATOM 1539 O O . ARG A 1 196 ? 17.713 -17.883 -13.803 1.00 83.19 196 ARG A O 1
ATOM 1546 N N . ARG A 1 197 ? 18.406 -16.132 -12.577 1.00 76.19 197 ARG A N 1
ATOM 1547 C CA . ARG A 1 197 ? 18.547 -16.873 -11.305 1.00 76.19 197 ARG A CA 1
ATOM 1548 C C . ARG A 1 197 ? 17.213 -17.236 -10.650 1.00 76.19 197 ARG A C 1
ATOM 1550 O O . ARG A 1 197 ? 17.209 -17.965 -9.663 1.00 76.19 197 ARG A O 1
ATOM 1557 N N . GLY A 1 198 ? 16.101 -16.788 -11.226 1.00 64.19 198 GLY A N 1
ATOM 1558 C CA . GLY A 1 198 ? 14.784 -16.970 -10.644 1.00 64.19 198 GLY A CA 1
ATOM 1559 C C . GLY A 1 198 ? 14.524 -15.953 -9.538 1.00 64.19 198 GLY A C 1
ATOM 1560 O O . GLY A 1 198 ? 15.433 -15.432 -8.891 1.00 64.19 198 GLY A O 1
ATOM 1561 N N . LEU A 1 199 ? 13.244 -15.639 -9.377 1.00 56.22 199 LEU A N 1
ATOM 1562 C CA . LEU A 1 199 ? 12.758 -14.599 -8.481 1.00 56.22 199 LEU A CA 1
ATOM 1563 C C . LEU A 1 199 ? 13.175 -14.934 -7.039 1.00 56.22 199 LEU A C 1
ATOM 1565 O O . LEU A 1 199 ? 12.831 -16.025 -6.572 1.00 56.22 199 LEU A O 1
ATOM 1569 N N . PRO A 1 200 ? 13.872 -14.042 -6.311 1.00 51.38 200 PRO A N 1
ATOM 1570 C CA . PRO A 1 200 ? 14.039 -14.233 -4.880 1.00 51.38 200 PRO A CA 1
ATOM 1571 C C . PRO A 1 200 ? 12.644 -14.317 -4.255 1.00 51.38 200 PRO A C 1
ATOM 1573 O O . PRO A 1 200 ? 11.786 -13.463 -4.499 1.00 51.38 200 PRO A O 1
ATOM 1576 N N . SER A 1 201 ? 12.382 -15.373 -3.485 1.00 44.06 201 SER A N 1
ATOM 1577 C CA . SER A 1 201 ? 11.160 -15.458 -2.693 1.00 44.06 201 SER A CA 1
ATOM 1578 C C . SER A 1 201 ? 11.140 -14.253 -1.761 1.00 44.06 201 SER A C 1
ATOM 1580 O O . SER A 1 201 ? 11.996 -14.135 -0.892 1.00 44.06 201 SER A O 1
ATOM 1582 N N . CYS A 1 202 ? 10.207 -13.331 -2.000 1.00 41.91 202 CYS A N 1
ATOM 1583 C CA . CYS A 1 202 ? 10.022 -12.108 -1.228 1.00 41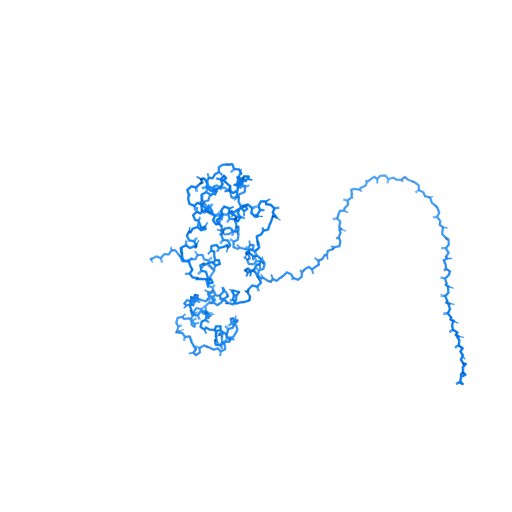.91 202 CYS A CA 1
ATOM 1584 C C . CYS A 1 202 ? 10.075 -12.424 0.280 1.00 41.91 202 CYS A C 1
ATOM 1586 O O . CYS A 1 202 ? 9.166 -13.063 0.809 1.00 41.91 202 CYS A O 1
ATOM 1588 N N . GLY A 1 203 ? 11.173 -12.034 0.933 1.00 43.97 203 GLY A N 1
ATOM 1589 C CA . GLY A 1 203 ? 11.488 -12.386 2.321 1.00 43.97 203 GLY A CA 1
ATOM 1590 C C . GLY A 1 203 ? 12.913 -12.029 2.765 1.00 43.97 203 GLY A C 1
ATOM 1591 O O . GLY A 1 203 ? 13.106 -11.761 3.942 1.00 43.97 203 GLY A O 1
ATOM 1592 N N . ASP A 1 204 ? 13.878 -11.930 1.843 1.00 37.09 204 ASP A N 1
ATOM 1593 C CA . ASP A 1 204 ? 15.306 -11.841 2.213 1.00 37.09 204 ASP A CA 1
ATOM 1594 C C . ASP A 1 204 ? 15.943 -10.435 2.134 1.00 37.09 204 ASP A C 1
ATOM 1596 O O . ASP A 1 204 ? 17.164 -10.309 2.174 1.00 37.09 204 ASP A O 1
ATOM 1600 N N . ILE A 1 205 ? 15.162 -9.352 2.044 1.00 43.78 205 ILE A N 1
ATOM 1601 C CA . ILE A 1 205 ? 15.721 -7.983 2.091 1.00 43.78 205 ILE A CA 1
ATOM 1602 C C . ILE A 1 205 ? 15.615 -7.445 3.519 1.00 43.78 205 ILE A C 1
ATOM 1604 O O . ILE A 1 205 ? 14.834 -6.538 3.787 1.00 43.78 205 ILE A O 1
ATOM 1608 N N . ASP A 1 206 ? 16.387 -8.048 4.417 1.00 41.19 206 ASP A N 1
ATOM 1609 C CA . ASP A 1 206 ? 16.701 -7.525 5.750 1.00 41.19 206 ASP A CA 1
ATOM 1610 C C . ASP A 1 206 ? 18.174 -7.833 6.074 1.00 41.19 206 ASP A C 1
ATOM 1612 O O . ASP A 1 206 ? 18.459 -8.481 7.071 1.00 41.19 206 ASP A O 1
ATOM 1616 N N . VAL A 1 207 ? 19.141 -7.404 5.249 1.00 36.91 207 VAL A N 1
ATOM 1617 C CA . VAL A 1 207 ? 20.525 -7.226 5.733 1.00 36.91 207 VAL A CA 1
ATOM 1618 C C . VAL A 1 207 ? 21.285 -6.166 4.922 1.00 36.91 207 VAL A C 1
ATOM 1620 O O . VAL A 1 207 ? 21.369 -6.276 3.698 1.00 36.91 207 VAL A O 1
ATOM 1623 N N . LEU A 1 208 ? 21.906 -5.249 5.680 1.00 33.47 208 LEU A N 1
ATOM 1624 C CA . LEU A 1 208 ? 22.872 -4.176 5.375 1.00 33.47 208 LEU A CA 1
ATOM 1625 C C . LEU A 1 208 ? 22.288 -2.762 5.275 1.00 33.47 208 LEU A C 1
ATOM 1627 O O . LEU A 1 208 ? 21.776 -2.371 4.205 1.00 33.47 208 LEU A O 1
#